Protein AF-A0A6V7NT43-F1 (afdb_monomer)

Sequence (178 aa):
MQPLVPPPPHFSHPSSPPRSRDQETDLSSRLLVPQTPRRYRVPIAGLLEHLSLINCFDADSVAFMTKVITSSGMGNETYFPPSLHYIPPSATHLDAMREVHMLLFPTLDDLFAKTRVRPLDVDALVINCSGFAPRLRCRPSSSTATACGTTSGPSTSPAWGAPRESSAWTWPELCSAI

Radius of gyration: 26.74 Å; Cα contacts (8 Å, |Δi|>4): 100; chains: 1; bounding box: 67×75×66 Å

pLDDT: mean 71.79, std 22.52, range [27.55, 96.88]

InterPro domains:
  IPR012392 Very-long-chain 3-ketoacyl-CoA synthase [PTHR31561] (37-134)
  IPR013601 FAE1/Type III polyketide synthase-like protein [PF08392] (36-135)
  IPR016039 Thiolase-like [SSF53901] (38-134)

Mean predicted aligned error: 15.9 Å

Secondary structure (DSSP, 8-state):
----PPPPP-----PPPP--HHHHHHHHHH-------GGGB--HHHHHHHHHHS--S-HHHHHHHHHHHHHTT--TT-B--GGGGSSSPP--HHHHHHHHHHHHHHHHHHHHHHH---GGG--------SS----------SS-------------PPP--------PPPHHHHHHH-

Solvent-accessible surface area (backbone atoms only — not comparable to full-atom values): 11989 Å² total; per-residue (Å²): 139,80,84,84,79,80,80,80,82,85,80,76,75,84,75,75,77,78,81,50,73,68,63,58,53,53,54,61,63,71,61,80,78,65,75,73,67,74,89,39,41,43,34,64,70,56,49,55,53,48,60,68,65,47,68,81,62,56,73,67,56,48,54,49,50,49,54,50,54,74,69,64,75,73,50,63,78,38,71,53,62,75,37,69,76,42,80,64,60,56,85,49,71,68,53,32,30,52,47,44,56,63,37,50,50,59,42,49,53,53,46,31,66,68,67,69,52,55,77,88,79,55,89,73,81,90,84,91,67,90,80,55,76,79,57,78,75,79,74,82,69,94,66,76,93,72,88,77,78,94,79,84,86,80,94,74,86,78,74,98,74,77,80,92,67,87,80,82,61,52,71,70,53,44,71,70,41,81

Foldseek 3Di:
DDDDDDDDDDDDDPDDPPPDPVNVVVVVLQDDDWDDDLVQQAALVNVLVLLVQLPPDDPVRSVVVNVCSVPVPDHSRDGDQPQVVDRNGDQDLVSVVVSCVRTVVVRVVVNCVSVVDDLVNDQADDDDDDSHDFDDDPPPDPDDDDDDDDDDDDDDDDDPPDPPDPPGARPVRVVVSD

Organism: NCBI:txid296719

Structure (mmCIF, N/CA/C/O backbone):
data_AF-A0A6V7NT43-F1
#
_entry.id   AF-A0A6V7NT43-F1
#
loop_
_atom_site.group_PDB
_atom_site.id
_atom_site.type_symbol
_atom_site.label_atom_id
_atom_site.label_alt_id
_atom_site.label_comp_id
_atom_site.label_asym_id
_atom_site.label_entity_id
_atom_site.label_seq_id
_atom_site.pdbx_PDB_ins_code
_atom_site.Cartn_x
_atom_site.Cartn_y
_atom_site.Cartn_z
_atom_site.occupancy
_atom_site.B_iso_or_equiv
_atom_site.auth_seq_id
_atom_site.auth_comp_id
_atom_site.auth_asym_id
_atom_site.auth_atom_id
_atom_site.pdbx_PDB_model_num
ATOM 1 N N . MET A 1 1 ? 29.572 62.627 35.198 1.00 44.00 1 MET A N 1
ATOM 2 C CA . MET A 1 1 ? 28.600 61.768 35.906 1.00 44.00 1 MET A CA 1
ATOM 3 C C . MET A 1 1 ? 27.514 61.387 34.913 1.00 44.00 1 MET A C 1
ATOM 5 O O . MET A 1 1 ? 26.734 62.252 34.546 1.00 44.00 1 MET A O 1
ATOM 9 N N . GLN A 1 2 ? 27.523 60.156 34.398 1.00 50.12 2 GLN A N 1
ATOM 10 C CA . GLN A 1 2 ? 26.412 59.628 33.597 1.00 50.12 2 GLN A CA 1
ATOM 11 C C . GLN A 1 2 ? 25.512 58.788 34.517 1.00 50.12 2 GLN A C 1
ATOM 13 O O . GLN A 1 2 ? 26.054 58.063 35.355 1.00 50.12 2 GLN A O 1
ATOM 18 N N . PRO A 1 3 ? 24.176 58.901 34.423 1.00 52.69 3 PRO A N 1
ATOM 19 C CA . PRO A 1 3 ? 23.272 58.145 35.277 1.00 52.69 3 PRO A CA 1
ATOM 20 C C . PRO A 1 3 ? 23.198 56.681 34.823 1.00 52.69 3 PRO A C 1
ATOM 22 O O . PRO A 1 3 ? 23.024 56.385 33.642 1.00 52.69 3 PRO A O 1
ATOM 25 N N . LEU A 1 4 ? 23.352 55.771 35.784 1.00 62.16 4 LEU A N 1
ATOM 26 C CA . LEU A 1 4 ? 23.281 54.325 35.598 1.00 62.16 4 LEU A CA 1
ATOM 27 C C . LEU A 1 4 ? 21.827 53.927 35.292 1.00 62.16 4 LEU A C 1
ATOM 29 O O . LEU A 1 4 ? 20.955 54.056 36.150 1.00 62.16 4 LEU A O 1
ATOM 33 N N . VAL A 1 5 ? 21.557 53.471 34.069 1.00 68.12 5 VAL A N 1
ATOM 34 C CA . VAL A 1 5 ? 20.241 52.936 33.688 1.00 68.12 5 VAL A CA 1
ATOM 35 C C . VAL A 1 5 ? 20.081 51.542 34.314 1.00 68.12 5 VAL A C 1
ATOM 37 O O . VAL A 1 5 ? 20.978 50.713 34.143 1.00 68.12 5 VAL A O 1
ATOM 40 N N . PRO A 1 6 ? 18.989 51.256 35.048 1.00 71.00 6 PRO A N 1
ATOM 41 C CA . PRO A 1 6 ? 18.773 49.935 35.631 1.00 71.00 6 PRO A CA 1
ATOM 42 C C . PRO A 1 6 ? 18.465 48.885 34.544 1.00 71.00 6 PRO A C 1
ATOM 44 O O . PRO A 1 6 ? 17.836 49.215 33.535 1.00 71.00 6 PRO A O 1
ATOM 47 N N . PRO A 1 7 ? 18.891 47.621 34.729 1.00 68.38 7 PRO A N 1
ATOM 48 C CA . PRO A 1 7 ? 18.639 46.558 33.762 1.00 68.38 7 PRO A CA 1
ATOM 49 C C . PRO A 1 7 ? 17.140 46.214 33.670 1.00 68.38 7 PRO A C 1
ATOM 51 O O . PRO A 1 7 ? 16.410 46.367 34.654 1.00 68.38 7 PRO A O 1
ATOM 54 N N . PRO A 1 8 ? 16.664 45.742 32.502 1.00 65.31 8 PRO A N 1
ATOM 55 C CA . PRO A 1 8 ? 15.263 45.385 32.307 1.00 65.31 8 PRO A CA 1
ATOM 56 C C . PRO A 1 8 ? 14.864 44.166 33.159 1.00 65.31 8 PRO A C 1
ATOM 58 O O . PRO A 1 8 ? 15.701 43.300 33.429 1.00 65.31 8 PRO A O 1
ATOM 61 N N . PRO A 1 9 ? 13.587 44.058 33.569 1.00 65.69 9 PRO A N 1
ATOM 62 C CA . PRO A 1 9 ? 13.110 42.915 34.335 1.00 65.69 9 PRO A CA 1
ATOM 63 C C . PRO A 1 9 ? 13.186 41.629 33.504 1.00 65.69 9 PRO A C 1
ATOM 65 O O . PRO A 1 9 ? 12.780 41.588 32.341 1.00 65.69 9 PRO A O 1
ATOM 68 N N . HIS A 1 10 ? 13.689 40.560 34.122 1.00 59.50 10 HIS A N 1
ATOM 69 C CA . HIS A 1 10 ? 13.718 39.228 33.531 1.00 59.50 10 HIS A CA 1
ATOM 70 C C . HIS A 1 10 ? 12.287 38.693 33.387 1.00 59.50 10 HIS A C 1
ATOM 72 O O . HIS A 1 10 ? 11.662 38.289 34.365 1.00 59.50 10 HIS A O 1
ATOM 78 N N . PHE A 1 11 ? 11.771 38.674 32.159 1.00 50.69 11 PHE A N 1
ATOM 79 C CA . PHE A 1 11 ? 10.555 37.939 31.826 1.00 50.69 11 PHE A CA 1
ATOM 80 C C . PHE A 1 11 ? 10.881 36.445 31.748 1.00 50.69 11 PHE A C 1
ATOM 82 O O . PHE A 1 11 ? 11.449 35.963 30.769 1.00 50.69 11 PHE A O 1
ATOM 89 N N . SER A 1 12 ? 10.533 35.699 32.793 1.00 53.22 12 SER A N 1
ATOM 90 C CA . SER A 1 12 ? 10.525 34.239 32.741 1.00 53.22 12 SER A CA 1
ATOM 91 C C . SER A 1 12 ? 9.332 33.786 31.897 1.00 53.22 12 SER A C 1
ATOM 93 O O . SER A 1 12 ? 8.183 33.961 32.300 1.00 53.22 12 SER A O 1
ATOM 95 N N . HIS A 1 13 ? 9.589 33.211 30.719 1.00 53.69 13 HIS A N 1
ATOM 96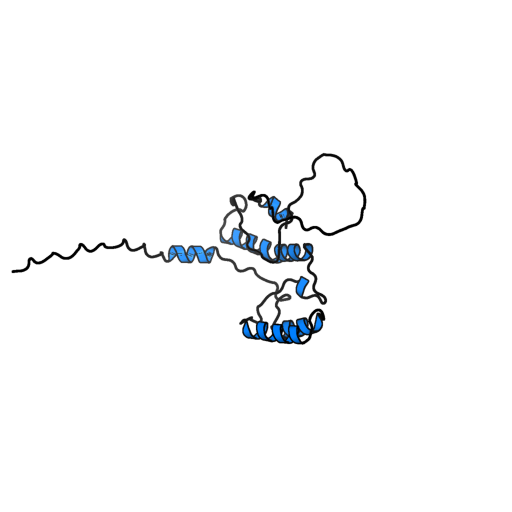 C CA . HIS A 1 13 ? 8.560 32.475 29.985 1.00 53.69 13 HIS A CA 1
ATOM 97 C C . HIS A 1 13 ? 8.046 31.323 30.866 1.00 53.69 13 HIS A C 1
ATOM 99 O O . HIS A 1 13 ? 8.875 30.622 31.453 1.00 53.69 13 HIS A O 1
ATOM 105 N N . PRO A 1 14 ? 6.723 31.089 30.966 1.00 50.28 14 PRO A N 1
ATOM 106 C CA . PRO A 1 14 ? 6.223 29.889 31.614 1.00 50.28 14 PRO A CA 1
ATOM 107 C C . PRO A 1 14 ? 6.748 28.685 30.832 1.00 50.28 14 PRO A C 1
ATOM 109 O O . PRO A 1 14 ? 6.429 28.498 29.655 1.00 50.28 14 PRO A O 1
ATOM 112 N N . SER A 1 15 ? 7.602 27.898 31.478 1.00 56.31 15 SER A N 1
ATOM 113 C CA . SER A 1 15 ? 8.055 26.612 30.973 1.00 56.31 15 SER A CA 1
ATOM 114 C C . SER A 1 15 ? 6.823 25.757 30.699 1.00 56.31 15 SER A C 1
ATOM 116 O O . SER A 1 15 ? 6.001 25.529 31.589 1.00 56.31 15 SER A O 1
ATOM 118 N N . SER A 1 16 ? 6.668 25.311 29.450 1.00 57.53 16 SER A N 1
ATOM 119 C CA . SER A 1 16 ? 5.649 24.326 29.102 1.00 57.53 16 SER A CA 1
ATOM 120 C C . SER A 1 16 ? 5.795 23.129 30.047 1.00 57.53 16 SER A C 1
ATOM 122 O O . SER A 1 16 ? 6.929 22.698 30.285 1.00 57.53 16 SER A O 1
ATOM 124 N N . PRO A 1 17 ? 4.697 22.605 30.622 1.00 53.97 17 PRO A N 1
ATOM 125 C CA . PRO A 1 17 ? 4.796 21.472 31.526 1.00 53.97 17 PRO A CA 1
ATOM 126 C C . PRO A 1 17 ? 5.478 20.307 30.794 1.00 53.97 17 PRO A C 1
ATOM 128 O O . PRO A 1 17 ? 5.172 20.068 29.620 1.00 53.97 17 PRO A O 1
ATOM 131 N N . PRO A 1 18 ? 6.419 19.597 31.442 1.00 54.38 18 PRO A N 1
ATOM 132 C CA . PRO A 1 18 ? 7.061 18.445 30.833 1.00 54.38 18 PRO A CA 1
ATOM 133 C C . PRO A 1 18 ? 5.978 17.432 30.465 1.00 54.38 18 PRO A C 1
ATOM 135 O O . PRO A 1 18 ? 5.143 17.076 31.298 1.00 54.38 18 PRO A O 1
ATOM 138 N N . ARG A 1 19 ? 5.974 16.999 29.202 1.00 48.03 19 ARG A N 1
ATOM 139 C CA . ARG A 1 19 ? 5.061 15.969 28.705 1.00 48.03 19 ARG A CA 1
ATOM 140 C C . ARG A 1 19 ? 5.253 14.730 29.580 1.00 48.03 19 ARG A C 1
ATOM 142 O O . ARG A 1 19 ? 6.338 14.151 29.589 1.00 48.03 19 ARG A O 1
ATOM 149 N N . SER A 1 20 ? 4.257 14.392 30.398 1.00 50.31 20 SER A N 1
ATOM 150 C CA . SER A 1 20 ? 4.394 13.287 31.343 1.00 50.31 20 SER A CA 1
ATOM 151 C C . SER A 1 20 ? 4.556 11.978 30.572 1.00 50.31 20 SER A C 1
ATOM 153 O O . SER A 1 20 ? 3.941 11.769 29.525 1.00 50.31 20 SER A O 1
ATOM 155 N N . ARG A 1 21 ? 5.385 11.074 31.100 1.00 53.34 21 ARG A N 1
ATOM 156 C CA . ARG A 1 21 ? 5.628 9.733 30.539 1.00 53.34 21 ARG A CA 1
ATOM 157 C C . ARG A 1 21 ? 4.326 8.925 30.369 1.00 53.34 21 ARG A C 1
ATOM 159 O O . ARG A 1 21 ? 4.239 8.043 29.519 1.00 53.34 21 ARG A O 1
ATOM 166 N N . ASP A 1 22 ? 3.294 9.281 31.129 1.00 55.75 22 ASP A N 1
ATOM 167 C CA . ASP A 1 22 ? 1.944 8.716 31.052 1.00 55.75 22 ASP A CA 1
ATOM 168 C C . ASP A 1 22 ? 1.214 9.103 29.752 1.00 55.75 22 ASP A C 1
ATOM 170 O O . ASP A 1 22 ? 0.459 8.310 29.199 1.00 55.75 22 ASP A O 1
ATOM 174 N N . GLN A 1 23 ? 1.484 10.290 29.200 1.00 51.12 23 GLN A N 1
ATOM 175 C CA . GLN A 1 23 ? 0.872 10.746 27.947 1.00 51.12 23 GLN A CA 1
ATOM 176 C C . GLN A 1 23 ? 1.511 10.083 26.712 1.00 51.12 23 GLN A C 1
ATOM 178 O O . GLN A 1 23 ? 0.856 9.887 25.691 1.00 51.12 23 GLN A O 1
ATOM 183 N N . GLU A 1 24 ? 2.787 9.701 26.803 1.00 54.19 24 GLU A N 1
ATOM 184 C CA . GLU A 1 24 ? 3.503 9.007 25.723 1.00 54.19 24 GLU A CA 1
ATOM 185 C C . GLU A 1 24 ? 3.147 7.513 25.651 1.00 54.19 24 GLU A C 1
ATOM 187 O O . GLU A 1 24 ? 3.019 6.939 24.566 1.00 54.19 24 GLU A O 1
ATOM 192 N N . THR A 1 25 ? 2.901 6.891 26.805 1.00 55.22 25 THR A N 1
ATOM 193 C CA . THR A 1 25 ? 2.431 5.499 26.884 1.00 55.22 25 THR A CA 1
ATOM 194 C C . THR A 1 25 ? 0.982 5.338 26.401 1.00 55.22 25 THR A C 1
ATOM 196 O O . THR A 1 25 ? 0.680 4.338 25.746 1.00 55.22 25 THR A O 1
ATOM 199 N N . ASP A 1 26 ? 0.112 6.339 26.604 1.00 64.44 26 ASP A N 1
ATOM 200 C CA . ASP A 1 26 ? -1.259 6.354 26.057 1.00 64.44 26 ASP A CA 1
ATOM 201 C C . ASP A 1 26 ? -1.270 6.371 24.517 1.00 64.44 26 ASP A C 1
ATOM 203 O O . ASP A 1 26 ? -1.999 5.595 23.900 1.00 64.44 26 ASP A O 1
ATOM 207 N N . LEU A 1 27 ? -0.400 7.154 23.867 1.00 62.41 27 LEU A N 1
ATOM 208 C CA . LEU A 1 27 ? -0.334 7.203 22.397 1.00 62.41 27 LEU A CA 1
ATOM 209 C C . LEU A 1 27 ? 0.157 5.885 21.778 1.00 62.41 27 LEU A C 1
ATOM 211 O O . LEU A 1 27 ? -0.405 5.421 20.786 1.00 62.41 27 LEU A O 1
ATOM 215 N N . SER A 1 28 ? 1.153 5.237 22.387 1.00 65.06 28 SER A N 1
ATOM 216 C CA . SER A 1 28 ? 1.645 3.925 21.934 1.00 65.06 28 SER A CA 1
ATOM 217 C C . SER A 1 28 ? 0.583 2.823 22.089 1.00 65.06 28 SER A C 1
ATOM 219 O O . SER A 1 28 ? 0.462 1.908 21.267 1.00 65.06 28 SER A O 1
ATOM 221 N N . SER A 1 29 ? -0.278 2.942 23.104 1.00 69.31 29 SER A N 1
ATOM 222 C CA . SER A 1 29 ? -1.411 2.031 23.286 1.00 69.31 29 SER A CA 1
ATOM 223 C C . SER A 1 29 ? -2.489 2.185 22.200 1.00 69.31 29 SER A C 1
ATOM 225 O O . SER A 1 29 ? -3.186 1.219 21.899 1.00 69.31 29 SER A O 1
ATOM 227 N N . ARG A 1 30 ? -2.567 3.339 21.529 1.00 77.94 30 ARG A N 1
ATOM 228 C CA . ARG A 1 30 ? -3.573 3.638 20.492 1.00 77.94 30 ARG A CA 1
ATOM 229 C C . ARG A 1 30 ? -3.062 3.490 19.061 1.00 77.94 30 ARG A C 1
ATOM 231 O O . ARG A 1 30 ? -3.858 3.520 18.129 1.00 77.94 30 ARG A O 1
ATOM 238 N N . LEU A 1 31 ? -1.756 3.307 18.878 1.00 83.94 31 LEU A N 1
ATOM 239 C CA . LEU A 1 31 ? -1.171 3.034 17.572 1.00 83.94 31 LEU A CA 1
ATOM 240 C C . LEU A 1 31 ? -1.247 1.535 17.250 1.00 83.94 31 LEU A C 1
ATOM 242 O O . LEU A 1 31 ? -0.868 0.684 18.064 1.00 83.94 31 LEU A O 1
ATOM 246 N N . LEU A 1 32 ? -1.713 1.224 16.041 1.00 85.19 32 LEU A N 1
ATOM 247 C CA . LEU A 1 32 ? -1.634 -0.099 15.434 1.00 85.19 32 LEU A CA 1
ATOM 248 C C . LEU A 1 32 ? -1.021 0.010 14.046 1.00 85.19 32 LEU A C 1
ATOM 250 O O . LEU A 1 32 ? -1.272 0.963 13.310 1.00 85.19 32 LEU A O 1
ATOM 254 N N . VAL A 1 33 ? -0.216 -0.990 13.708 1.00 85.31 33 VAL A N 1
ATOM 255 C CA . VAL A 1 33 ? 0.337 -1.163 12.368 1.00 85.31 33 VAL A CA 1
ATOM 256 C C . VAL A 1 33 ? -0.454 -2.288 11.703 1.00 85.31 33 VAL A C 1
ATOM 258 O O . VAL A 1 33 ? -0.476 -3.389 12.263 1.00 85.31 33 VAL A O 1
ATOM 261 N N . PRO A 1 34 ? -1.099 -2.040 10.548 1.00 83.12 34 PRO A N 1
ATOM 262 C CA . PRO A 1 34 ? -1.827 -3.070 9.823 1.00 83.12 34 PRO A CA 1
ATOM 263 C C . PRO A 1 34 ? -0.945 -4.280 9.535 1.00 83.12 34 PRO A C 1
ATOM 265 O O . PRO A 1 34 ? 0.173 -4.149 9.028 1.00 83.12 34 PRO A O 1
ATOM 268 N N . GLN A 1 35 ? -1.458 -5.468 9.838 1.00 81.88 35 GLN A N 1
ATOM 269 C CA . GLN A 1 35 ? -0.771 -6.711 9.514 1.00 81.88 35 GLN A CA 1
ATOM 270 C C . GLN A 1 35 ? -1.074 -7.092 8.068 1.00 81.88 35 GLN A C 1
ATOM 272 O O . GLN A 1 35 ? -2.210 -7.396 7.711 1.00 81.88 35 GLN A O 1
ATOM 277 N N . THR A 1 36 ? -0.044 -7.094 7.225 1.00 86.12 36 THR A N 1
ATOM 278 C CA . THR A 1 36 ? -0.171 -7.495 5.824 1.00 86.12 36 THR A CA 1
ATOM 279 C C . THR A 1 36 ? 0.136 -8.988 5.653 1.00 86.12 36 THR A C 1
ATOM 281 O O . THR A 1 36 ? 1.103 -9.503 6.229 1.00 86.12 36 THR A O 1
ATOM 284 N N . PRO A 1 37 ? -0.640 -9.734 4.842 1.00 88.50 37 PRO A N 1
ATOM 285 C CA . PRO A 1 37 ? -0.320 -11.125 4.548 1.00 88.50 37 PRO A CA 1
ATOM 286 C C . PRO A 1 37 ? 1.050 -11.249 3.875 1.00 88.50 37 PRO A C 1
ATOM 288 O O . PRO A 1 37 ? 1.322 -10.593 2.870 1.00 88.50 37 PRO A O 1
ATOM 291 N N . ARG A 1 38 ? 1.894 -12.161 4.376 1.00 89.56 38 ARG A N 1
ATOM 292 C CA . ARG A 1 38 ? 3.270 -12.365 3.875 1.00 89.56 38 ARG A CA 1
ATOM 293 C C . ARG A 1 38 ? 3.356 -12.590 2.362 1.00 89.56 38 ARG A C 1
ATOM 295 O O . ARG A 1 38 ? 4.339 -12.184 1.759 1.00 89.56 38 ARG A O 1
ATOM 302 N N . ARG A 1 39 ? 2.328 -13.192 1.755 1.00 90.44 39 ARG A N 1
ATOM 303 C CA . ARG A 1 39 ? 2.246 -13.466 0.307 1.00 90.44 39 ARG A CA 1
ATOM 304 C C . ARG A 1 39 ? 2.247 -12.220 -0.584 1.00 90.44 39 ARG A C 1
ATOM 306 O O . ARG A 1 39 ? 2.473 -12.348 -1.774 1.00 90.44 39 ARG A O 1
ATOM 313 N N . TYR A 1 40 ? 1.967 -11.049 -0.019 1.00 91.50 40 TYR A N 1
ATOM 314 C CA . TYR A 1 40 ? 1.932 -9.781 -0.747 1.00 91.50 40 TYR A CA 1
ATOM 315 C C . TYR A 1 40 ? 3.147 -8.894 -0.457 1.00 91.50 40 TYR A C 1
ATOM 317 O O . TYR A 1 40 ? 3.199 -7.740 -0.885 1.00 91.50 40 TYR A O 1
ATOM 325 N N . ARG A 1 41 ? 4.133 -9.424 0.276 1.00 93.19 41 ARG A N 1
ATOM 326 C CA . ARG A 1 41 ? 5.437 -8.782 0.409 1.00 93.19 41 ARG A CA 1
ATOM 327 C C . ARG A 1 41 ? 6.202 -8.914 -0.893 1.00 93.19 41 ARG A C 1
ATOM 329 O O . ARG A 1 41 ? 6.192 -9.976 -1.512 1.00 93.19 41 ARG A O 1
ATOM 336 N N . VAL A 1 42 ? 6.894 -7.851 -1.264 1.00 92.31 42 VAL A N 1
ATOM 337 C CA . VAL A 1 42 ? 7.678 -7.787 -2.490 1.00 92.31 42 VAL A CA 1
ATOM 338 C C . VAL A 1 42 ? 9.118 -7.435 -2.124 1.00 92.31 42 VAL A C 1
ATOM 340 O O . VAL A 1 42 ? 9.424 -6.269 -1.875 1.00 92.31 42 VAL A O 1
ATOM 343 N N . PRO A 1 43 ? 10.022 -8.430 -2.074 1.00 92.62 43 PRO A N 1
ATOM 344 C CA . PRO A 1 43 ? 11.454 -8.169 -2.011 1.00 92.62 43 PRO A CA 1
ATOM 345 C C . PRO A 1 43 ? 11.900 -7.338 -3.216 1.00 92.62 43 PRO A C 1
ATOM 347 O O . PRO A 1 43 ? 11.369 -7.524 -4.312 1.00 92.62 43 PRO A O 1
ATOM 350 N N . ILE A 1 44 ? 12.922 -6.489 -3.050 1.00 94.06 44 ILE A N 1
ATOM 351 C CA . ILE A 1 44 ? 13.408 -5.615 -4.137 1.00 94.06 44 ILE A CA 1
ATOM 352 C C . ILE A 1 44 ? 13.696 -6.417 -5.410 1.00 94.06 44 ILE A C 1
ATOM 354 O O . ILE A 1 44 ? 13.277 -6.012 -6.487 1.00 94.06 44 ILE A O 1
ATOM 358 N N . ALA A 1 45 ? 14.355 -7.574 -5.298 1.00 92.75 45 ALA A N 1
ATOM 359 C CA . ALA A 1 45 ? 14.661 -8.416 -6.456 1.00 92.75 45 ALA A CA 1
ATOM 360 C C . ALA A 1 45 ? 13.397 -8.823 -7.236 1.00 92.75 45 ALA A C 1
ATOM 362 O O . ALA A 1 45 ? 13.369 -8.698 -8.457 1.00 92.75 45 ALA A O 1
ATOM 363 N N . GLY A 1 46 ? 12.337 -9.223 -6.524 1.00 92.88 46 GLY A N 1
ATOM 364 C CA . GLY A 1 46 ? 11.055 -9.571 -7.134 1.00 92.88 46 GLY A CA 1
ATOM 365 C C . GLY A 1 46 ? 10.370 -8.365 -7.774 1.00 92.88 46 GLY A C 1
ATOM 366 O O . GLY A 1 46 ? 9.808 -8.493 -8.855 1.00 92.88 46 GLY A O 1
ATOM 367 N N . LEU A 1 47 ? 10.471 -7.177 -7.166 1.00 93.12 47 LEU A N 1
ATOM 368 C CA . LEU A 1 47 ? 9.942 -5.945 -7.756 1.00 93.12 47 LEU A CA 1
ATOM 369 C C . LEU A 1 47 ? 10.652 -5.590 -9.072 1.00 93.12 47 LEU A C 1
ATOM 371 O O . LEU A 1 47 ? 9.995 -5.221 -10.041 1.00 93.12 47 LEU A O 1
ATOM 375 N N . LEU A 1 48 ? 11.982 -5.703 -9.120 1.00 93.31 48 LEU A N 1
ATOM 376 C CA . LEU A 1 48 ? 12.771 -5.379 -10.316 1.00 93.31 48 LEU A CA 1
ATOM 377 C C . LEU A 1 48 ? 12.516 -6.361 -11.468 1.00 93.31 48 LEU A C 1
ATOM 379 O O . LEU A 1 48 ? 12.407 -5.946 -12.625 1.00 93.31 48 LEU A O 1
ATOM 383 N N . GLU A 1 49 ? 12.383 -7.650 -11.155 1.00 93.56 49 GLU A N 1
ATOM 384 C CA . GLU A 1 49 ? 11.964 -8.662 -12.126 1.00 93.56 49 GLU A CA 1
ATOM 385 C C . GLU A 1 49 ? 10.554 -8.355 -12.642 1.00 93.56 49 GLU A C 1
ATOM 387 O O . GLU A 1 49 ? 10.336 -8.269 -13.849 1.00 93.56 49 GLU A O 1
ATOM 392 N N . HIS A 1 50 ? 9.616 -8.083 -11.732 1.00 93.00 50 HIS A N 1
ATOM 393 C CA . HIS A 1 50 ? 8.239 -7.756 -12.076 1.00 93.00 50 HIS A CA 1
ATOM 394 C C . HIS A 1 50 ? 8.146 -6.527 -12.997 1.00 93.00 50 HIS A C 1
ATOM 396 O O . HIS A 1 50 ? 7.470 -6.584 -14.021 1.00 93.00 50 HIS A O 1
ATOM 402 N N . LEU A 1 51 ? 8.889 -5.450 -12.714 1.00 91.88 51 LEU A N 1
ATOM 403 C CA . LEU A 1 51 ? 8.944 -4.255 -13.571 1.00 91.88 51 LEU A CA 1
ATOM 404 C C . LEU A 1 51 ? 9.424 -4.552 -14.993 1.00 91.88 51 LEU A C 1
ATOM 406 O O . LEU A 1 51 ? 8.930 -3.947 -15.944 1.00 91.88 51 LEU A O 1
ATOM 410 N N . SER A 1 52 ? 10.362 -5.487 -15.134 1.00 91.19 52 SER A N 1
ATOM 411 C CA . SER A 1 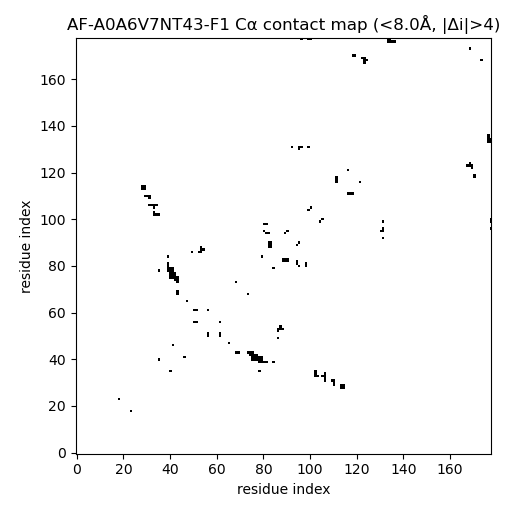52 ? 10.887 -5.900 -16.437 1.00 91.19 52 SER A CA 1
ATOM 412 C C . SER A 1 52 ? 9.885 -6.766 -17.213 1.00 91.19 52 SER A C 1
ATOM 414 O O . SER A 1 52 ? 9.903 -6.768 -18.440 1.00 91.19 52 SER A O 1
ATOM 416 N N . LEU A 1 53 ? 8.992 -7.477 -16.512 1.00 92.62 53 LEU A N 1
ATOM 417 C CA . LEU A 1 53 ? 7.988 -8.369 -17.104 1.00 92.62 53 LEU A CA 1
ATOM 418 C C . LEU A 1 53 ? 6.652 -7.688 -17.434 1.00 92.62 53 LEU A C 1
ATOM 420 O O . LEU A 1 53 ? 5.961 -8.150 -18.340 1.00 92.62 53 LEU A O 1
ATOM 424 N N . ILE A 1 54 ? 6.267 -6.608 -16.737 1.00 87.75 54 ILE A N 1
ATOM 425 C CA . ILE A 1 54 ? 4.983 -5.918 -16.984 1.00 87.75 54 ILE A CA 1
ATOM 426 C C . ILE A 1 54 ? 4.883 -5.389 -18.430 1.00 87.75 54 ILE A C 1
ATOM 428 O O . ILE A 1 54 ? 3.781 -5.226 -18.954 1.00 87.75 54 ILE A O 1
ATOM 432 N N . ASN A 1 55 ? 6.023 -5.144 -19.088 1.00 82.56 55 ASN A N 1
ATOM 433 C CA . ASN A 1 55 ? 6.112 -4.737 -20.494 1.00 82.56 55 ASN A CA 1
ATOM 434 C C . ASN A 1 55 ? 5.281 -3.477 -20.835 1.00 82.56 55 ASN A C 1
ATOM 436 O O . ASN A 1 55 ? 4.868 -3.282 -21.977 1.00 82.56 55 ASN A O 1
ATOM 440 N N . CYS A 1 56 ? 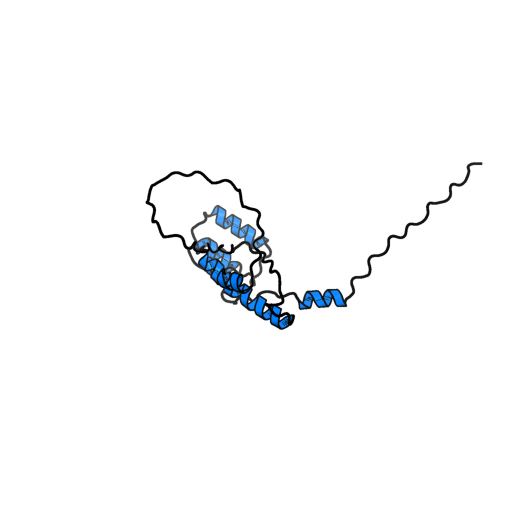5.027 -2.623 -19.835 1.00 85.31 56 CYS A N 1
ATOM 441 C CA . CYS A 1 56 ? 4.374 -1.320 -19.994 1.00 85.31 56 CYS A CA 1
ATOM 442 C C . CYS A 1 56 ? 5.359 -0.141 -19.944 1.00 85.31 56 CYS A C 1
ATOM 444 O O . CYS A 1 56 ? 4.954 1.003 -20.144 1.00 85.31 56 CYS A O 1
ATOM 446 N N . PHE A 1 57 ? 6.639 -0.421 -19.691 1.00 89.50 57 PHE A N 1
ATOM 447 C CA . PHE A 1 57 ? 7.718 0.554 -19.600 1.00 89.50 57 PHE A CA 1
ATOM 448 C C . PHE A 1 57 ? 8.794 0.240 -20.637 1.00 89.50 57 PHE A C 1
ATOM 450 O O . PHE A 1 57 ? 9.092 -0.926 -20.896 1.00 89.50 57 PHE A O 1
ATOM 457 N N . ASP A 1 58 ? 9.391 1.279 -21.214 1.00 93.56 58 ASP A N 1
ATOM 458 C CA . ASP A 1 58 ? 10.596 1.148 -22.028 1.00 93.56 58 ASP A CA 1
ATOM 459 C C . ASP A 1 58 ? 11.842 0.893 -21.154 1.00 93.56 58 ASP A C 1
ATOM 461 O O . ASP A 1 58 ? 11.816 1.033 -19.927 1.00 93.56 58 ASP A O 1
ATOM 465 N N . ALA A 1 59 ? 12.952 0.521 -21.793 1.00 93.62 59 ALA A N 1
ATOM 466 C CA . ALA A 1 59 ? 14.186 0.163 -21.098 1.00 93.62 59 ALA A CA 1
ATOM 467 C C . ALA A 1 59 ? 14.775 1.312 -20.254 1.00 93.62 59 ALA A C 1
ATOM 469 O O . ALA A 1 59 ? 15.304 1.052 -19.169 1.00 93.62 59 ALA A O 1
ATOM 470 N N . ASP A 1 60 ? 14.651 2.568 -20.699 1.00 95.88 60 ASP A N 1
ATOM 471 C CA . ASP A 1 60 ? 15.167 3.724 -19.960 1.00 95.88 60 ASP A CA 1
ATOM 472 C C . ASP A 1 60 ? 14.309 3.990 -18.717 1.00 95.88 60 ASP A C 1
ATOM 474 O O . ASP A 1 60 ? 14.842 4.221 -17.626 1.00 95.88 60 ASP A O 1
ATOM 478 N N . SER A 1 61 ? 12.984 3.860 -18.845 1.00 96.00 61 SER A N 1
ATOM 479 C CA . SER A 1 61 ? 12.043 3.922 -17.721 1.00 96.00 61 SER A CA 1
ATOM 480 C C . SER A 1 61 ? 12.314 2.831 -16.679 1.00 96.00 61 SER A C 1
ATOM 482 O O . SER A 1 61 ? 12.364 3.118 -15.478 1.00 96.00 61 SER A O 1
ATOM 484 N N . VAL A 1 62 ? 12.553 1.585 -17.109 1.00 95.12 62 VAL A N 1
ATOM 485 C CA . VAL A 1 62 ? 12.910 0.472 -16.208 1.00 95.12 62 VAL A CA 1
ATOM 486 C C . VAL A 1 62 ? 14.238 0.744 -15.498 1.00 95.12 62 VAL A C 1
ATOM 488 O O . VAL A 1 62 ? 14.334 0.569 -14.278 1.00 95.12 62 VAL A O 1
ATOM 491 N N . ALA A 1 63 ? 15.254 1.233 -16.214 1.00 95.62 63 ALA A N 1
ATOM 492 C CA . ALA A 1 63 ? 16.544 1.579 -15.622 1.00 95.62 63 ALA A CA 1
ATOM 493 C C . ALA A 1 63 ? 16.427 2.725 -14.601 1.00 95.62 63 ALA A C 1
ATOM 495 O O . ALA A 1 63 ? 17.058 2.683 -13.539 1.00 95.62 63 ALA A O 1
ATOM 496 N N . PHE A 1 64 ? 15.601 3.736 -14.887 1.00 96.88 64 PHE A N 1
ATOM 497 C CA . PHE A 1 64 ? 15.319 4.830 -13.961 1.00 96.88 64 PHE A CA 1
ATOM 498 C C . PHE A 1 64 ? 14.610 4.336 -12.695 1.00 96.88 64 PHE A C 1
ATOM 500 O O . PHE A 1 64 ? 15.101 4.575 -11.590 1.00 96.88 64 PHE A O 1
ATOM 507 N N . MET A 1 65 ? 13.508 3.592 -12.832 1.00 95.06 65 MET A N 1
ATOM 508 C CA . MET A 1 65 ? 12.771 3.052 -11.684 1.00 95.06 65 MET A CA 1
ATOM 509 C C . MET A 1 65 ? 13.634 2.116 -10.839 1.00 95.06 65 MET A C 1
ATOM 511 O O . MET A 1 65 ? 13.575 2.176 -9.614 1.00 95.06 65 MET A O 1
ATOM 515 N N . THR A 1 66 ? 14.501 1.320 -11.467 1.00 94.81 66 THR A N 1
ATOM 516 C CA . THR A 1 66 ? 15.461 0.463 -10.757 1.00 94.81 66 THR A CA 1
ATOM 517 C C . THR A 1 66 ? 16.378 1.283 -9.848 1.00 94.81 66 THR A C 1
ATOM 519 O O . THR A 1 66 ? 16.557 0.943 -8.676 1.00 94.81 66 THR A O 1
ATOM 522 N N . LYS A 1 67 ? 16.923 2.405 -10.338 1.00 96.19 67 LYS A N 1
ATOM 523 C CA . LYS A 1 67 ? 17.749 3.316 -9.523 1.00 96.19 67 LYS A CA 1
ATOM 524 C C . LYS A 1 67 ? 16.951 3.950 -8.383 1.00 96.19 67 LYS A C 1
ATOM 526 O O . LYS A 1 67 ? 17.450 4.029 -7.263 1.00 96.19 67 LYS A O 1
ATOM 531 N N . VAL A 1 68 ? 15.713 4.373 -8.640 1.00 95.88 68 VAL A N 1
ATOM 532 C CA . VAL A 1 68 ? 14.832 4.945 -7.606 1.00 95.88 68 VAL A CA 1
ATOM 533 C C . VAL A 1 68 ? 14.532 3.914 -6.515 1.00 95.88 68 VAL A C 1
ATOM 535 O O . VAL A 1 68 ? 14.731 4.190 -5.337 1.00 95.88 68 VAL A O 1
ATOM 538 N N . ILE A 1 69 ? 14.128 2.699 -6.887 1.00 94.25 69 ILE A N 1
ATOM 539 C CA . ILE A 1 69 ? 13.784 1.630 -5.940 1.00 94.25 69 ILE A CA 1
ATOM 540 C C . ILE A 1 69 ? 14.994 1.251 -5.087 1.00 94.25 69 ILE A C 1
ATOM 542 O O . ILE A 1 69 ? 14.887 1.204 -3.862 1.00 94.25 69 ILE A O 1
ATOM 546 N N . THR A 1 70 ? 16.157 1.051 -5.707 1.00 92.75 70 THR A N 1
ATOM 547 C CA . THR A 1 70 ? 17.383 0.650 -4.994 1.00 92.75 70 THR A CA 1
ATOM 548 C C . THR A 1 70 ? 17.928 1.733 -4.058 1.00 92.75 70 THR A C 1
ATOM 550 O O . THR A 1 70 ? 18.571 1.400 -3.066 1.00 92.75 70 THR A O 1
ATOM 553 N N . SER A 1 71 ? 17.634 3.012 -4.315 1.00 94.69 71 SER A N 1
ATOM 554 C CA . SER A 1 71 ? 18.047 4.138 -3.460 1.00 94.69 71 SER A CA 1
ATOM 555 C C . SER A 1 71 ? 16.990 4.583 -2.440 1.00 94.69 71 SER A C 1
ATOM 557 O O . SER A 1 71 ? 17.311 5.331 -1.520 1.00 94.69 71 SER A O 1
ATOM 559 N N . SER A 1 72 ? 15.748 4.101 -2.549 1.00 93.56 72 SER A N 1
ATOM 560 C CA . SER A 1 72 ? 14.616 4.517 -1.702 1.00 93.56 72 SER A CA 1
ATOM 561 C C . SER A 1 72 ? 14.640 3.992 -0.258 1.00 93.56 72 SER A C 1
ATOM 563 O O . SER A 1 72 ? 13.778 4.355 0.540 1.00 93.56 72 SER A O 1
ATOM 565 N N . GLY A 1 73 ? 15.593 3.122 0.092 1.00 91.38 73 GLY A N 1
ATOM 566 C CA . GLY A 1 73 ? 15.649 2.484 1.413 1.00 91.38 73 GLY A CA 1
ATOM 567 C C . GLY A 1 73 ? 14.546 1.444 1.650 1.00 91.38 73 GLY A C 1
ATOM 568 O O . GLY A 1 73 ? 14.266 1.089 2.793 1.00 91.38 73 GLY A O 1
ATOM 569 N N . MET A 1 74 ? 13.904 0.962 0.582 1.00 90.56 74 MET A N 1
ATOM 570 C CA . MET A 1 74 ? 12.872 -0.069 0.645 1.00 90.56 74 MET A CA 1
ATOM 571 C C . MET A 1 74 ? 13.434 -1.378 1.224 1.00 90.56 74 MET A C 1
ATOM 573 O O . MET A 1 74 ? 14.531 -1.808 0.876 1.00 90.56 74 MET A O 1
ATOM 577 N N . GLY A 1 75 ? 12.688 -2.018 2.124 1.00 88.75 75 GLY A N 1
ATOM 578 C CA . GLY A 1 75 ? 13.075 -3.299 2.717 1.00 88.75 75 GLY A CA 1
ATOM 579 C C . GLY A 1 75 ? 12.364 -4.481 2.059 1.00 88.75 75 GLY A C 1
ATOM 580 O O . GLY A 1 75 ? 11.373 -4.317 1.355 1.00 88.75 75 GLY A O 1
ATOM 581 N N . ASN A 1 76 ? 12.795 -5.703 2.374 1.00 89.38 76 ASN A N 1
ATOM 582 C CA . ASN A 1 76 ? 12.103 -6.925 1.926 1.00 89.38 76 ASN A CA 1
ATOM 583 C C . ASN A 1 76 ? 10.735 -7.148 2.600 1.00 89.38 76 ASN A C 1
ATOM 585 O O . ASN A 1 76 ? 10.002 -8.069 2.247 1.00 89.38 76 ASN A O 1
ATOM 589 N N . GLU A 1 77 ? 10.396 -6.305 3.571 1.00 88.62 77 GLU A N 1
ATOM 590 C CA . GLU A 1 77 ? 9.116 -6.310 4.274 1.00 88.62 77 GLU A CA 1
ATOM 591 C C . GLU A 1 77 ? 8.075 -5.406 3.592 1.00 88.62 77 GLU A C 1
ATOM 593 O O . GLU A 1 77 ? 6.934 -5.342 4.050 1.00 88.62 77 GLU A O 1
ATOM 598 N N . THR A 1 78 ? 8.447 -4.719 2.505 1.00 91.38 78 THR A N 1
ATOM 599 C CA . THR A 1 78 ? 7.537 -3.844 1.767 1.00 91.38 78 THR A CA 1
ATOM 600 C C . THR A 1 78 ? 6.399 -4.637 1.145 1.00 91.38 78 THR A C 1
ATOM 602 O O . THR A 1 78 ? 6.592 -5.698 0.553 1.00 91.38 78 THR A O 1
ATOM 605 N N . TYR A 1 79 ? 5.194 -4.101 1.285 1.00 92.06 79 TYR A N 1
ATOM 606 C CA . TYR A 1 79 ? 3.960 -4.683 0.789 1.00 92.06 79 TYR A CA 1
ATOM 607 C C . TYR A 1 79 ? 3.464 -3.916 -0.436 1.00 92.06 79 TYR A C 1
ATOM 609 O O . TYR A 1 79 ? 3.556 -2.689 -0.474 1.00 92.06 79 TYR A O 1
ATOM 617 N N . PHE A 1 80 ? 2.889 -4.643 -1.392 1.00 90.94 80 PHE A N 1
ATOM 618 C CA . PHE A 1 80 ? 2.150 -4.064 -2.511 1.00 90.94 80 PHE A CA 1
ATOM 619 C C . PHE A 1 80 ? 0.722 -4.633 -2.566 1.00 90.94 80 PHE A C 1
ATOM 621 O O . PHE A 1 80 ? 0.548 -5.829 -2.298 1.00 90.94 80 PHE A O 1
ATOM 628 N N . PRO A 1 81 ? -0.281 -3.814 -2.952 1.00 90.12 81 PRO A N 1
ATOM 629 C CA . PRO A 1 81 ? -1.649 -4.254 -3.204 1.00 90.12 81 PRO A CA 1
ATOM 630 C C . PRO A 1 81 ? -1.698 -5.516 -4.073 1.00 90.12 81 PRO A C 1
ATOM 632 O O . PRO A 1 81 ? -0.945 -5.588 -5.047 1.00 90.12 81 PRO A O 1
ATOM 635 N N . PRO A 1 82 ? -2.619 -6.470 -3.827 1.00 91.25 82 PRO A N 1
ATOM 636 C CA . PRO A 1 82 ? -2.728 -7.709 -4.607 1.00 91.25 82 PRO A CA 1
ATOM 637 C C . PRO A 1 82 ? -2.820 -7.475 -6.116 1.00 91.25 82 PRO A C 1
ATOM 639 O O . PRO A 1 82 ? -2.333 -8.273 -6.908 1.00 91.25 82 PRO A O 1
ATOM 642 N N . SER A 1 83 ? -3.435 -6.361 -6.510 1.00 91.69 83 SER A N 1
ATOM 643 C CA . SER A 1 83 ? -3.657 -6.000 -7.904 1.00 91.69 83 SER A CA 1
ATOM 644 C C . SER A 1 83 ? -2.374 -5.668 -8.668 1.00 91.69 83 SER A C 1
ATOM 646 O O . SER A 1 83 ? -2.340 -5.821 -9.889 1.00 91.69 83 SER A O 1
ATOM 648 N N . LEU A 1 84 ? -1.314 -5.280 -7.952 1.00 91.50 84 LEU A N 1
ATOM 649 C CA . LEU A 1 84 ? 0.013 -5.003 -8.499 1.00 91.50 84 LEU A CA 1
ATOM 650 C C . LEU A 1 84 ? 0.899 -6.250 -8.597 1.00 91.50 84 LEU A C 1
ATOM 652 O O . LEU A 1 84 ? 2.013 -6.141 -9.082 1.00 91.50 84 LEU A O 1
ATOM 656 N N . HIS A 1 85 ? 0.430 -7.426 -8.165 1.00 91.88 85 HIS A N 1
ATOM 657 C CA . HIS A 1 85 ? 1.152 -8.692 -8.372 1.00 91.88 85 HIS A CA 1
ATOM 658 C C . HIS A 1 85 ? 0.788 -9.365 -9.703 1.00 91.88 85 HIS A C 1
ATOM 660 O O . HIS A 1 85 ? 1.429 -10.339 -10.097 1.00 91.88 85 HIS A O 1
ATOM 666 N N . TYR A 1 86 ? -0.235 -8.868 -10.406 1.00 91.50 86 TYR A N 1
ATOM 667 C CA . TYR A 1 86 ? -0.630 -9.372 -11.721 1.00 91.50 86 TYR A CA 1
ATOM 668 C C . TYR A 1 86 ? 0.215 -8.760 -12.841 1.00 91.50 86 TYR A C 1
ATOM 670 O O . TYR A 1 86 ? 0.639 -7.611 -12.757 1.00 91.50 86 TYR A O 1
ATOM 678 N N . ILE A 1 87 ? 0.413 -9.522 -13.920 1.00 91.25 87 ILE A N 1
ATOM 679 C CA . ILE A 1 87 ? 1.038 -9.052 -15.160 1.00 91.25 87 ILE A CA 1
ATOM 680 C C . ILE A 1 87 ? 0.029 -9.256 -16.303 1.00 91.25 87 ILE A C 1
ATOM 682 O O . ILE A 1 87 ? -0.265 -10.409 -16.631 1.00 91.25 87 ILE A O 1
ATOM 686 N N . PRO A 1 88 ? -0.510 -8.183 -16.915 1.00 87.88 88 PRO A N 1
ATOM 687 C CA . PRO A 1 88 ? -0.381 -6.775 -16.517 1.00 87.88 88 PRO A CA 1
ATOM 688 C C . PRO A 1 88 ? -1.114 -6.469 -15.190 1.00 87.88 88 PRO A C 1
ATOM 690 O O . PRO A 1 88 ? -2.034 -7.204 -14.818 1.00 87.88 88 PRO A O 1
ATOM 693 N N . PRO A 1 89 ? -0.741 -5.391 -14.473 1.00 88.81 89 PRO A N 1
ATOM 694 C CA . PRO A 1 89 ? -1.373 -5.030 -13.209 1.00 88.81 89 PRO A C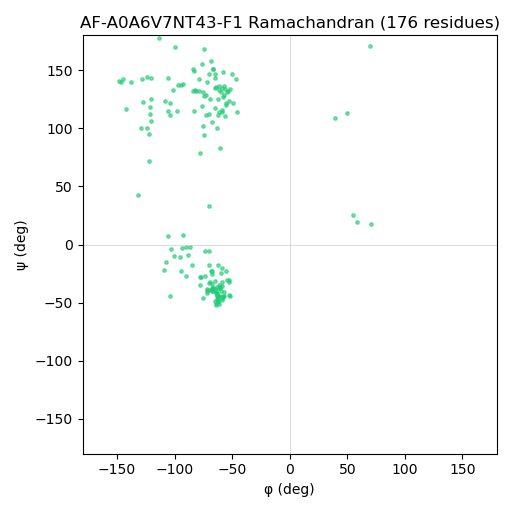A 1
ATOM 695 C C . PRO A 1 89 ? -2.842 -4.657 -13.406 1.00 88.81 89 PRO A C 1
ATOM 697 O O . PRO A 1 89 ? -3.229 -4.052 -14.409 1.00 88.81 89 PRO A O 1
ATOM 700 N N . SER A 1 90 ? -3.660 -4.978 -12.406 1.00 89.38 90 SER A N 1
ATOM 701 C CA . SER A 1 90 ? -5.053 -4.538 -12.347 1.00 89.38 90 SER A CA 1
ATOM 702 C C . SER A 1 90 ? -5.163 -3.256 -11.523 1.00 89.38 90 SER A C 1
ATOM 704 O O . SER A 1 90 ? -4.552 -3.126 -10.462 1.00 89.38 90 SER A O 1
ATOM 706 N N . ALA A 1 91 ? -5.959 -2.301 -11.997 1.00 83.12 91 ALA A N 1
ATOM 707 C CA . ALA A 1 91 ? -6.180 -1.014 -11.334 1.00 83.12 91 ALA A CA 1
ATOM 708 C C . ALA A 1 91 ? -7.677 -0.686 -11.246 1.00 83.12 91 ALA A C 1
ATOM 710 O O . ALA A 1 91 ? -8.114 0.429 -11.532 1.00 83.12 91 ALA A O 1
ATOM 711 N N . THR A 1 92 ? -8.497 -1.684 -10.905 1.00 88.81 92 THR A N 1
ATOM 712 C CA . THR A 1 92 ? -9.936 -1.466 -10.742 1.00 88.81 92 THR A CA 1
ATOM 713 C C . THR A 1 92 ? -10.253 -0.932 -9.349 1.00 88.81 92 THR A C 1
ATOM 715 O O . THR A 1 92 ? -9.599 -1.267 -8.364 1.00 88.81 92 THR A O 1
ATOM 718 N N . HIS A 1 93 ? -11.326 -0.148 -9.233 1.00 85.81 93 HIS A N 1
ATOM 719 C CA . HIS A 1 93 ? -11.825 0.289 -7.922 1.00 85.81 93 HIS A CA 1
ATOM 720 C C . HIS A 1 93 ? -12.203 -0.893 -7.014 1.00 85.81 93 HIS A C 1
ATOM 722 O O . HIS A 1 93 ? -12.017 -0.820 -5.806 1.00 85.81 93 HIS A O 1
ATOM 728 N N . LEU A 1 94 ? -12.674 -2.002 -7.597 1.00 88.69 94 LEU A N 1
ATOM 729 C CA . LEU A 1 94 ? -12.982 -3.221 -6.850 1.00 88.69 94 LEU A CA 1
ATOM 730 C C . LEU A 1 94 ? -11.730 -3.817 -6.193 1.00 88.69 94 LEU A C 1
ATOM 732 O O . LEU A 1 94 ? -11.808 -4.327 -5.080 1.00 88.69 94 LEU A O 1
ATOM 736 N N . ASP A 1 95 ? -10.577 -3.742 -6.857 1.00 89.75 95 ASP A N 1
ATOM 737 C CA . ASP A 1 95 ? -9.321 -4.207 -6.274 1.00 89.75 95 ASP A CA 1
ATOM 738 C C . ASP A 1 95 ? -8.865 -3.321 -5.113 1.00 89.75 95 ASP A C 1
ATOM 740 O O . ASP A 1 95 ? -8.442 -3.845 -4.083 1.00 89.75 95 ASP A O 1
ATOM 744 N N . ALA A 1 96 ? -9.045 -2.002 -5.232 1.00 87.88 96 ALA A N 1
ATOM 745 C CA . ALA A 1 96 ? -8.807 -1.074 -4.129 1.00 87.88 96 ALA A CA 1
ATOM 746 C C . ALA A 1 96 ? -9.752 -1.343 -2.939 1.00 87.88 96 ALA A C 1
ATOM 748 O O . ALA A 1 96 ? -9.300 -1.380 -1.799 1.00 87.88 96 ALA A O 1
ATOM 749 N N . MET A 1 97 ? -11.045 -1.608 -3.181 1.00 87.12 97 MET A N 1
ATOM 750 C CA . MET A 1 97 ? -11.995 -1.999 -2.121 1.00 87.12 97 MET A CA 1
ATOM 751 C C . MET A 1 97 ? -11.546 -3.278 -1.407 1.00 87.12 97 MET A C 1
ATOM 753 O O . MET A 1 97 ? -11.502 -3.320 -0.180 1.00 87.12 97 MET A O 1
ATOM 757 N N . ARG A 1 98 ? -11.132 -4.303 -2.165 1.00 88.38 98 ARG A N 1
ATOM 758 C CA . ARG A 1 98 ? -10.616 -5.561 -1.600 1.00 88.38 98 ARG A CA 1
ATOM 759 C C . ARG A 1 98 ? -9.383 -5.345 -0.729 1.00 88.38 98 ARG A C 1
ATOM 761 O O . ARG A 1 98 ? -9.256 -5.995 0.305 1.00 88.38 98 ARG A O 1
ATOM 768 N N . GLU A 1 99 ? -8.471 -4.468 -1.140 1.00 89.69 99 GLU A N 1
ATOM 769 C CA . GLU A 1 99 ? -7.301 -4.120 -0.334 1.00 89.69 99 GLU A CA 1
ATOM 770 C C . GLU A 1 99 ? -7.706 -3.443 0.978 1.00 89.69 99 GLU A C 1
ATOM 772 O O . GLU A 1 99 ? -7.234 -3.840 2.045 1.00 89.69 99 GLU A O 1
ATOM 777 N N . VAL A 1 100 ? -8.615 -2.467 0.917 1.00 88.38 100 VAL A N 1
ATOM 778 C CA . VAL A 1 100 ? -9.097 -1.777 2.116 1.00 88.38 100 VAL A CA 1
ATOM 779 C C . VAL A 1 100 ? -9.807 -2.753 3.050 1.00 88.38 100 VAL A C 1
ATOM 781 O O . VAL A 1 100 ? -9.494 -2.771 4.234 1.00 88.38 100 VAL A O 1
ATOM 784 N N . HIS A 1 101 ? -10.683 -3.630 2.557 1.00 88.00 101 HIS A N 1
ATOM 785 C CA . HIS A 1 101 ? -11.293 -4.682 3.385 1.00 88.00 101 HIS A CA 1
ATOM 786 C C . HIS A 1 101 ? -10.261 -5.589 4.046 1.00 88.00 101 HIS A C 1
ATOM 788 O O . HIS A 1 101 ? -10.412 -5.945 5.210 1.00 88.00 101 HIS A O 1
ATOM 794 N N . MET A 1 102 ? -9.208 -5.958 3.316 1.00 89.06 102 MET A N 1
ATOM 795 C CA . MET A 1 102 ? -8.164 -6.842 3.825 1.00 89.06 102 MET A CA 1
ATOM 796 C C . MET A 1 102 ? -7.337 -6.195 4.944 1.00 89.06 102 MET A C 1
ATOM 798 O O . MET A 1 102 ? -6.939 -6.895 5.870 1.00 89.06 102 MET A O 1
ATOM 802 N N . LEU A 1 103 ? -7.045 -4.894 4.851 1.00 88.56 103 LEU A N 1
ATOM 803 C CA . LEU A 1 103 ? -6.106 -4.222 5.755 1.00 88.56 103 LEU A CA 1
ATOM 804 C C . LEU A 1 103 ? -6.795 -3.355 6.807 1.00 88.56 103 LEU A C 1
ATOM 806 O O . LEU A 1 103 ? -6.413 -3.378 7.976 1.00 88.56 103 LEU A O 1
ATOM 810 N N . LEU A 1 104 ? -7.797 -2.577 6.407 1.00 88.81 104 LEU A N 1
ATOM 811 C CA . LEU A 1 104 ? -8.423 -1.576 7.259 1.00 88.81 104 LEU A CA 1
ATOM 812 C C . LEU A 1 104 ? -9.356 -2.213 8.291 1.00 88.81 104 LEU A C 1
ATOM 814 O O . LEU A 1 104 ? -9.265 -1.862 9.463 1.00 88.81 104 LEU A O 1
ATOM 818 N N . PHE A 1 105 ? -10.219 -3.155 7.891 1.00 88.75 105 PHE A N 1
ATOM 819 C CA . PHE A 1 105 ? -11.199 -3.746 8.814 1.00 88.75 105 PHE A CA 1
ATOM 820 C C . PHE A 1 105 ? -10.547 -4.526 9.963 1.00 88.75 105 PHE A C 1
ATOM 822 O O . PHE A 1 105 ? -10.835 -4.180 11.107 1.00 88.75 105 PHE A O 1
ATOM 829 N N . PRO A 1 106 ? -9.596 -5.455 9.726 1.00 90.56 106 PRO A N 1
ATOM 830 C CA . PRO A 1 106 ? -8.928 -6.143 10.832 1.00 90.56 106 PRO A CA 1
ATOM 831 C C . PRO A 1 106 ? -8.168 -5.181 11.750 1.00 90.56 106 PRO A C 1
ATOM 833 O O . PRO A 1 106 ? -8.180 -5.339 12.965 1.00 90.56 106 PRO A O 1
ATOM 836 N N . THR A 1 107 ? -7.550 -4.139 11.183 1.00 91.25 107 THR A N 1
ATOM 837 C CA . THR A 1 107 ? -6.838 -3.127 11.978 1.00 91.25 107 THR A CA 1
ATOM 838 C C . THR A 1 107 ? -7.792 -2.340 12.875 1.00 91.25 107 THR A C 1
ATOM 840 O O . THR A 1 107 ? -7.440 -2.010 14.006 1.00 91.25 107 THR A O 1
ATOM 843 N N . LEU A 1 108 ? -8.992 -2.018 12.387 1.00 90.75 108 LEU A N 1
ATOM 844 C CA . LEU A 1 108 ? -10.002 -1.321 13.177 1.00 90.75 108 LEU A CA 1
ATOM 845 C C . LEU A 1 108 ? -10.596 -2.229 14.260 1.00 90.75 108 LEU A C 1
ATOM 847 O O . LEU A 1 108 ? -10.767 -1.772 15.388 1.00 90.75 108 LEU A O 1
ATOM 851 N N . ASP A 1 109 ? -10.830 -3.508 13.962 1.00 90.94 109 ASP A N 1
ATOM 852 C CA . ASP A 1 109 ? -11.260 -4.494 14.959 1.00 90.94 109 ASP A CA 1
ATOM 853 C C . ASP A 1 109 ? -10.229 -4.619 16.093 1.00 90.94 109 ASP A C 1
ATOM 855 O O . ASP A 1 109 ? -10.577 -4.497 17.273 1.00 90.94 109 ASP A O 1
ATOM 859 N N . ASP A 1 110 ? -8.945 -4.754 15.746 1.00 91.31 110 ASP A N 1
ATOM 860 C CA . ASP A 1 110 ? -7.841 -4.778 16.710 1.00 91.31 110 ASP A CA 1
ATOM 861 C C . ASP A 1 110 ? -7.757 -3.465 17.508 1.00 91.31 110 ASP A C 1
ATOM 863 O O . ASP A 1 110 ? -7.484 -3.475 18.714 1.00 91.31 110 ASP A O 1
ATOM 867 N N . LEU A 1 111 ? -8.017 -2.319 16.864 1.00 91.00 111 LEU A N 1
ATOM 868 C CA . LEU A 1 111 ? -7.996 -1.005 17.510 1.00 91.00 111 LEU A CA 1
ATOM 869 C C . LEU A 1 111 ? -9.086 -0.903 18.569 1.00 91.00 111 LEU A C 1
ATOM 871 O O . LEU A 1 111 ? -8.809 -0.499 19.701 1.00 91.00 111 LEU A O 1
ATOM 875 N N . PHE A 1 112 ? -10.316 -1.278 18.228 1.00 90.94 112 PHE A N 1
ATOM 876 C CA . PHE A 1 112 ? -11.433 -1.251 19.166 1.00 90.94 112 PHE A CA 1
ATOM 877 C C . PHE A 1 112 ? -11.250 -2.268 20.289 1.00 90.94 112 PHE A C 1
ATOM 879 O O . PHE A 1 112 ? -11.507 -1.945 21.449 1.00 90.94 112 PHE A O 1
ATOM 886 N N . ALA A 1 113 ? -10.704 -3.449 19.991 1.00 90.56 113 ALA A N 1
ATOM 887 C CA . ALA A 1 113 ? -10.367 -4.438 21.010 1.00 90.56 113 ALA A CA 1
ATOM 888 C C . ALA A 1 113 ? -9.308 -3.914 21.999 1.00 90.56 113 ALA A C 1
ATOM 890 O O . ALA A 1 113 ? -9.460 -4.064 23.214 1.00 90.56 113 ALA A O 1
ATOM 891 N N . LYS A 1 114 ? -8.255 -3.256 21.497 1.00 90.88 114 LYS A N 1
ATOM 892 C CA . LYS A 1 114 ? -7.154 -2.718 22.312 1.00 90.88 114 LYS A CA 1
ATOM 893 C C . LYS A 1 114 ? -7.574 -1.498 23.135 1.00 90.88 114 LYS A C 1
ATOM 895 O O . LYS A 1 114 ? -7.209 -1.392 24.303 1.00 90.88 114 LYS A O 1
ATOM 900 N N . THR A 1 115 ? -8.345 -0.589 22.540 1.00 90.12 115 THR A N 1
A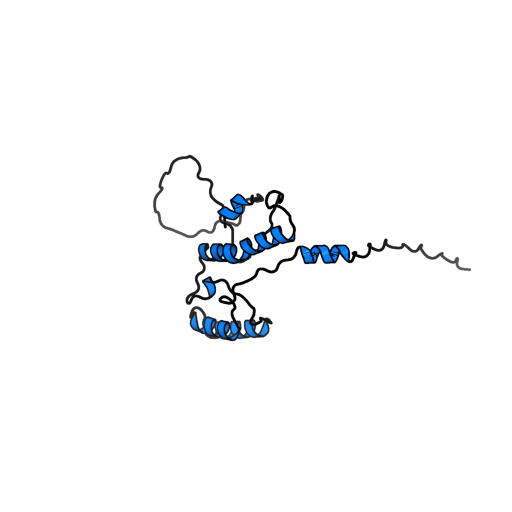TOM 901 C CA . THR A 1 115 ? -8.778 0.667 23.181 1.00 90.12 115 THR A CA 1
ATOM 902 C C . THR A 1 115 ? -10.027 0.510 24.044 1.00 90.12 115 THR A C 1
ATOM 904 O O . THR A 1 115 ? -10.288 1.362 24.890 1.00 90.12 115 THR A O 1
ATOM 907 N N . ARG A 1 116 ? -10.793 -0.575 23.854 1.00 89.44 116 ARG A N 1
ATOM 908 C CA . ARG A 1 116 ? -12.101 -0.826 24.485 1.00 89.44 116 ARG A CA 1
ATOM 909 C C . ARG A 1 116 ? -13.151 0.249 24.185 1.00 89.44 116 ARG A C 1
ATOM 911 O O . ARG A 1 116 ? -14.146 0.353 24.900 1.00 89.44 116 ARG A O 1
ATOM 918 N N . VAL A 1 117 ? -12.941 1.034 23.130 1.00 89.81 117 VAL A N 1
ATOM 919 C CA . VAL A 1 117 ? -13.934 1.972 22.601 1.00 89.81 117 VAL A CA 1
ATOM 920 C C . VAL A 1 117 ? -14.903 1.186 21.730 1.00 89.81 117 VAL A C 1
ATOM 922 O O . VAL A 1 117 ? -14.480 0.388 20.894 1.00 89.81 117 VAL A O 1
ATOM 925 N N . ARG A 1 118 ? -16.209 1.389 21.916 1.00 89.44 118 ARG A N 1
ATOM 926 C CA . ARG A 1 118 ? -17.195 0.754 21.039 1.00 89.44 118 ARG A CA 1
ATOM 927 C C . ARG A 1 118 ? -17.261 1.541 19.729 1.00 89.44 118 ARG A C 1
ATOM 929 O O . ARG A 1 118 ? -17.269 2.768 19.785 1.00 89.44 118 ARG A O 1
ATOM 936 N N . PRO A 1 119 ? -17.422 0.883 18.570 1.00 86.94 119 PRO A N 1
ATOM 937 C CA . PRO A 1 119 ? -17.589 1.585 17.295 1.00 86.94 119 PRO A CA 1
ATOM 938 C C . PRO A 1 119 ? -18.743 2.602 17.298 1.00 86.94 119 PRO A C 1
ATOM 940 O O . PRO A 1 119 ? -18.671 3.617 16.619 1.00 86.94 119 PRO A O 1
ATOM 943 N N . LEU A 1 120 ? -19.794 2.348 18.089 1.00 90.31 120 LEU A N 1
ATOM 944 C CA . LEU A 1 120 ? -20.948 3.244 18.252 1.00 90.31 120 LEU A CA 1
ATOM 945 C C . LEU A 1 120 ? -20.635 4.535 19.024 1.00 90.31 120 LEU A C 1
ATOM 947 O O . LEU A 1 120 ? -21.417 5.473 18.945 1.00 90.31 120 LEU A O 1
ATOM 951 N N . ASP A 1 121 ? -19.527 4.573 19.764 1.00 92.19 121 ASP A N 1
ATOM 952 C CA . ASP A 1 121 ? -19.088 5.747 20.524 1.00 92.19 121 ASP A CA 1
ATOM 953 C C . ASP A 1 121 ? -18.115 6.624 19.700 1.00 92.19 121 ASP A C 1
ATOM 955 O O . ASP A 1 121 ? -17.502 7.545 20.236 1.00 92.19 121 ASP A O 1
ATOM 959 N N . VAL A 1 122 ? -17.927 6.321 18.407 1.00 89.56 122 VAL A N 1
ATOM 960 C CA . VAL A 1 122 ? -17.058 7.068 17.486 1.00 89.56 122 VAL A CA 1
ATOM 961 C C . VAL A 1 122 ? -17.901 7.939 16.561 1.00 89.56 122 VAL A C 1
ATOM 963 O O . VAL A 1 122 ? -18.565 7.437 15.657 1.00 89.56 122 VAL A O 1
ATOM 966 N N . ASP A 1 123 ? -17.812 9.257 16.741 1.00 87.75 123 ASP A N 1
ATOM 967 C CA . ASP A 1 123 ? -18.575 10.222 15.937 1.00 87.75 123 ASP A CA 1
ATOM 968 C C . ASP A 1 123 ? -17.985 10.455 14.538 1.00 87.75 123 ASP A C 1
ATOM 970 O O . ASP A 1 123 ? -18.697 10.815 13.601 1.00 87.75 123 ASP A O 1
ATOM 974 N N . ALA A 1 124 ? -16.669 10.284 14.387 1.00 87.56 124 ALA A N 1
ATOM 975 C CA . ALA A 1 124 ? -15.970 10.555 13.138 1.00 87.56 124 ALA A CA 1
ATOM 976 C C . ALA A 1 124 ? -14.764 9.633 12.940 1.00 87.56 124 ALA A C 1
ATOM 978 O O . ALA A 1 124 ? -13.989 9.384 13.864 1.00 87.56 124 ALA A O 1
ATOM 979 N N . LEU A 1 125 ? -14.566 9.199 11.693 1.00 85.38 125 LEU A N 1
ATOM 980 C CA . LEU A 1 125 ? -13.383 8.469 11.255 1.00 85.38 125 LEU A CA 1
ATOM 981 C C . LEU A 1 125 ? -12.677 9.242 10.138 1.00 85.38 125 LEU A C 1
ATOM 983 O O . LEU A 1 125 ? -13.273 9.544 9.106 1.00 85.38 125 LEU A O 1
ATOM 987 N N . VAL A 1 126 ? -11.387 9.520 10.329 1.00 87.38 126 VAL A N 1
ATOM 988 C CA . VAL A 1 126 ? -10.528 10.138 9.312 1.00 87.38 126 VAL A CA 1
ATOM 989 C C . VAL A 1 126 ? -9.593 9.073 8.750 1.00 87.38 126 VAL A C 1
ATOM 991 O O . VAL A 1 126 ? -8.739 8.556 9.467 1.00 87.38 126 VAL A O 1
ATOM 994 N N . ILE A 1 127 ? -9.745 8.755 7.464 1.00 83.31 127 ILE A N 1
ATOM 995 C CA . ILE A 1 127 ? -8.881 7.811 6.744 1.00 83.31 127 ILE A CA 1
ATOM 996 C C . ILE A 1 127 ? -8.014 8.604 5.769 1.00 83.31 127 ILE A C 1
ATOM 998 O O . ILE A 1 127 ? -8.534 9.308 4.905 1.00 83.31 127 ILE A O 1
ATOM 1002 N N . ASN A 1 128 ? -6.695 8.458 5.878 1.00 86.62 128 ASN A N 1
ATOM 1003 C CA . ASN A 1 128 ? -5.764 8.929 4.858 1.00 86.62 128 ASN A CA 1
ATOM 1004 C C . ASN A 1 128 ? -5.388 7.753 3.951 1.00 86.62 128 ASN A C 1
ATOM 1006 O O . ASN A 1 128 ? -4.774 6.789 4.406 1.00 86.62 128 ASN A O 1
ATOM 1010 N N . CYS A 1 129 ? -5.771 7.823 2.681 1.00 81.25 129 CYS A N 1
ATOM 1011 C CA . CYS A 1 129 ? -5.444 6.817 1.682 1.00 81.25 129 CYS A CA 1
ATOM 1012 C C . CYS A 1 129 ? -5.225 7.489 0.321 1.00 81.25 129 CYS A C 1
ATOM 1014 O O . CYS A 1 129 ? -5.898 8.460 -0.016 1.00 81.25 129 CYS A O 1
ATOM 1016 N N . SER A 1 130 ? -4.263 6.984 -0.451 1.00 79.19 130 SER A N 1
ATOM 1017 C CA . SER A 1 130 ? -3.954 7.468 -1.806 1.00 79.19 130 SER A CA 1
ATOM 1018 C C . SER A 1 130 ? -4.360 6.479 -2.904 1.00 79.19 130 SER A C 1
ATOM 1020 O O . SER A 1 130 ? -4.563 6.888 -4.042 1.00 79.19 130 SER A O 1
ATOM 1022 N N . GLY A 1 131 ? -4.505 5.191 -2.571 1.00 71.25 131 GLY A N 1
ATOM 1023 C CA . GLY A 1 131 ? -4.898 4.125 -3.506 1.00 71.25 131 GLY A CA 1
ATOM 1024 C C . GLY A 1 131 ? -6.401 3.831 -3.555 1.00 71.25 131 GLY A C 1
ATOM 1025 O O . GLY A 1 131 ? -6.836 2.996 -4.343 1.00 71.25 131 GLY A O 1
ATOM 1026 N N . PHE A 1 132 ? -7.205 4.499 -2.726 1.00 75.75 132 PHE A N 1
ATOM 1027 C CA . PHE A 1 132 ? -8.637 4.251 -2.596 1.00 75.75 132 PHE A CA 1
ATOM 1028 C C . PHE A 1 132 ? -9.407 5.567 -2.5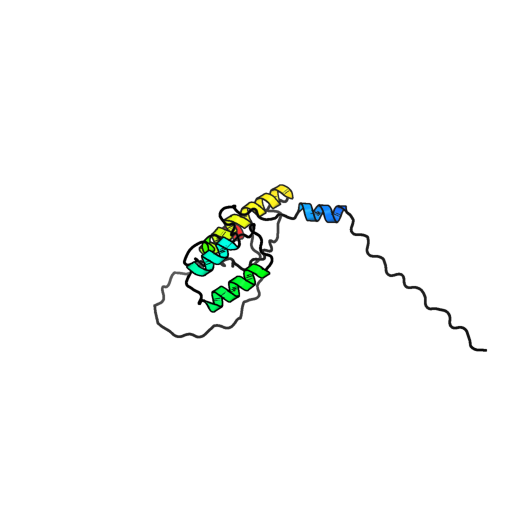00 1.00 75.75 132 PHE A C 1
ATOM 1030 O O . PHE A 1 132 ? -8.991 6.495 -1.814 1.00 75.75 132 PHE A O 1
ATOM 1037 N N . ALA A 1 133 ? -10.560 5.623 -3.164 1.00 71.38 133 ALA A N 1
ATOM 1038 C CA . ALA A 1 133 ? -11.549 6.673 -2.977 1.00 71.38 133 ALA A CA 1
ATOM 1039 C C . ALA A 1 133 ? -12.904 6.004 -2.703 1.00 71.38 133 ALA A C 1
ATOM 1041 O O . ALA A 1 133 ? -13.351 5.212 -3.542 1.00 71.38 133 ALA A O 1
ATOM 1042 N N . PRO A 1 134 ? -13.570 6.284 -1.569 1.00 67.75 134 PRO A N 1
ATOM 1043 C CA . PRO A 1 134 ? -14.900 5.755 -1.304 1.00 67.75 134 PRO A CA 1
ATOM 1044 C C . PRO A 1 134 ? -15.852 6.152 -2.429 1.00 67.75 134 PRO A C 1
ATOM 1046 O O . PRO A 1 134 ? -15.885 7.311 -2.852 1.00 67.75 134 PRO A O 1
ATOM 1049 N N . ARG A 1 135 ? -16.646 5.201 -2.924 1.00 65.62 135 ARG A N 1
ATOM 1050 C CA . ARG A 1 135 ? -17.723 5.563 -3.843 1.00 65.62 135 ARG A CA 1
ATOM 1051 C C . ARG A 1 135 ? -18.856 6.175 -3.039 1.00 65.62 135 ARG A C 1
ATOM 1053 O O . ARG A 1 135 ? -19.458 5.511 -2.200 1.00 65.62 135 ARG A O 1
ATOM 1060 N N . LEU A 1 136 ? -19.179 7.428 -3.349 1.00 51.62 136 LEU A N 1
ATOM 1061 C CA . LEU A 1 136 ? -20.450 8.013 -2.947 1.00 51.62 136 LEU A CA 1
ATOM 1062 C C . LEU A 1 136 ? -21.565 7.160 -3.552 1.00 51.62 136 LEU A C 1
ATOM 1064 O O . LEU A 1 136 ? -21.695 7.067 -4.774 1.00 51.62 136 LEU A O 1
ATOM 1068 N N . ARG A 1 137 ? -22.372 6.518 -2.705 1.00 50.16 137 ARG A N 1
ATOM 1069 C CA . ARG A 1 137 ? -23.629 5.945 -3.177 1.00 50.16 137 ARG A CA 1
ATOM 1070 C C . ARG A 1 137 ? -24.523 7.092 -3.619 1.00 50.16 137 ARG A C 1
ATOM 1072 O O . ARG A 1 137 ? -24.946 7.903 -2.800 1.00 50.16 137 ARG A O 1
ATOM 1079 N N . CYS A 1 138 ? -24.876 7.121 -4.899 1.00 41.47 138 CYS A N 1
ATOM 1080 C CA . CYS A 1 138 ? -26.068 7.840 -5.313 1.00 41.47 138 CYS A CA 1
ATOM 1081 C C . CYS A 1 138 ? -27.255 7.164 -4.625 1.00 41.47 138 CYS A C 1
ATOM 1083 O O . CYS A 1 138 ? -27.579 6.012 -4.921 1.00 41.47 138 CYS A O 1
ATOM 1085 N N . ARG A 1 139 ? -27.884 7.862 -3.677 1.00 35.69 139 ARG A N 1
ATOM 1086 C CA . ARG A 1 139 ? -29.194 7.468 -3.163 1.00 35.69 139 ARG A CA 1
ATOM 1087 C C . ARG A 1 139 ? -30.116 7.358 -4.382 1.00 35.69 139 ARG A C 1
ATOM 1089 O O . ARG A 1 139 ? -30.242 8.360 -5.087 1.00 35.69 139 ARG A O 1
ATOM 1096 N N . PRO A 1 140 ? -30.714 6.190 -4.682 1.00 38.59 140 PRO A N 1
ATOM 1097 C CA . PRO A 1 140 ? -31.677 6.115 -5.766 1.00 38.59 140 PRO A CA 1
ATOM 1098 C C . PRO A 1 140 ? -32.792 7.105 -5.431 1.00 38.59 140 PRO A C 1
ATOM 1100 O O . PRO A 1 140 ? -33.469 6.965 -4.409 1.00 38.59 140 PRO A O 1
ATOM 1103 N N . SER A 1 141 ? -32.929 8.159 -6.238 1.00 39.00 141 SER A N 1
ATOM 1104 C CA . SER A 1 141 ? -34.119 8.987 -6.174 1.00 39.00 141 SER A CA 1
ATOM 1105 C C . SER A 1 141 ? -35.283 8.077 -6.536 1.00 39.00 141 SER A C 1
ATOM 1107 O O . SER A 1 141 ? -35.232 7.312 -7.500 1.00 39.00 141 SER A O 1
ATOM 1109 N N . SER A 1 142 ? -36.347 8.126 -5.749 1.00 43.97 142 SER A N 1
ATOM 1110 C CA . SER A 1 142 ? -37.587 7.396 -6.001 1.00 43.97 142 SER A CA 1
ATOM 1111 C C . SER A 1 142 ? -38.362 7.948 -7.210 1.00 43.97 142 SER A C 1
ATOM 1113 O O . SER A 1 142 ? -39.587 7.934 -7.218 1.00 43.97 142 SER A O 1
ATOM 1115 N N . SER A 1 143 ? -37.677 8.450 -8.238 1.00 42.34 143 SER A N 1
ATOM 1116 C CA . SER A 1 143 ? -38.275 8.961 -9.465 1.00 42.34 143 SER A CA 1
ATOM 1117 C C . SER A 1 143 ? -37.719 8.186 -10.655 1.00 42.34 143 SER A C 1
ATOM 1119 O O . SER A 1 143 ? -36.650 8.502 -11.168 1.00 42.34 143 SER A O 1
ATOM 1121 N N . THR A 1 144 ? -38.470 7.156 -11.046 1.00 36.41 144 THR A N 1
ATOM 1122 C CA . THR A 1 144 ? -38.626 6.656 -12.424 1.00 36.41 144 THR A CA 1
ATOM 1123 C C . THR A 1 144 ? -37.380 6.630 -13.310 1.00 36.41 144 THR A C 1
ATOM 1125 O O . THR A 1 144 ? -36.948 7.642 -13.858 1.00 36.41 144 THR A O 1
ATOM 1128 N N . ALA A 1 145 ? -36.910 5.408 -13.568 1.00 42.16 145 ALA A N 1
ATOM 1129 C CA . ALA A 1 145 ? -36.084 5.078 -14.717 1.00 42.16 145 ALA A CA 1
ATOM 1130 C C . ALA A 1 145 ? -36.664 5.703 -15.998 1.00 42.16 145 ALA A C 1
ATOM 1132 O O . ALA A 1 145 ? -37.733 5.316 -16.461 1.00 42.16 145 ALA A O 1
ATOM 1133 N N . THR A 1 146 ? -35.939 6.654 -16.580 1.00 30.88 146 THR A N 1
ATOM 1134 C CA . THR A 1 146 ? -36.040 6.955 -18.007 1.00 30.88 146 THR A CA 1
ATOM 1135 C C . THR A 1 146 ? -34.655 6.747 -18.586 1.00 30.88 146 THR A C 1
ATOM 1137 O O . THR A 1 146 ? -33.727 7.508 -18.319 1.00 30.88 146 THR A O 1
ATOM 1140 N N . ALA A 1 147 ? -34.510 5.652 -19.328 1.00 41.66 147 ALA A N 1
ATOM 1141 C CA . ALA A 1 147 ? -33.369 5.422 -20.190 1.00 41.66 147 ALA A CA 1
ATOM 1142 C C . ALA A 1 147 ? -33.267 6.583 -21.189 1.00 41.66 147 ALA A C 1
ATOM 1144 O O . ALA A 1 147 ? -34.250 6.896 -21.858 1.00 41.66 147 ALA A O 1
ATOM 1145 N N . CYS A 1 148 ? -32.095 7.204 -21.310 1.00 29.23 148 CYS A N 1
ATOM 1146 C CA . CYS A 1 148 ? -31.829 8.147 -22.389 1.00 29.23 148 CYS A CA 1
ATOM 1147 C C . CYS A 1 148 ? -30.522 7.773 -23.093 1.00 29.23 148 CYS A C 1
ATOM 1149 O O . CYS A 1 148 ? -29.435 7.995 -22.572 1.00 29.23 148 CYS A O 1
ATOM 1151 N N . GLY A 1 149 ? -30.699 7.118 -24.243 1.00 29.84 149 GLY A N 1
ATOM 1152 C CA . GLY A 1 149 ? -29.994 7.367 -25.501 1.00 29.84 149 GLY A CA 1
ATOM 1153 C C . GLY A 1 149 ? -28.469 7.467 -25.506 1.00 29.84 149 GLY A C 1
ATOM 1154 O O . GLY A 1 149 ? -27.884 8.464 -25.101 1.00 29.84 149 GLY A O 1
ATOM 1155 N N . THR A 1 150 ? -27.844 6.489 -26.156 1.00 36.47 150 THR A N 1
ATOM 1156 C CA . THR A 1 150 ? -26.565 6.634 -26.861 1.00 36.47 150 THR A CA 1
ATOM 1157 C C . THR A 1 150 ? -26.559 7.845 -27.801 1.00 36.47 150 THR A C 1
ATOM 1159 O O . THR A 1 150 ? -27.315 7.848 -28.769 1.00 36.47 150 THR A O 1
ATOM 1162 N N . THR A 1 151 ? -25.628 8.784 -27.606 1.00 30.70 151 THR A N 1
ATOM 1163 C CA . THR A 1 151 ? -25.044 9.600 -28.687 1.00 30.70 151 THR A CA 1
ATOM 1164 C C . THR A 1 151 ? -23.580 9.931 -28.390 1.00 30.70 151 THR A C 1
ATOM 1166 O O . THR A 1 151 ? -23.188 10.189 -27.256 1.00 30.70 151 THR A O 1
ATOM 1169 N N . SER A 1 152 ? -22.781 9.870 -29.447 1.00 38.00 152 SER A N 1
ATOM 1170 C CA . SER A 1 152 ? -21.326 9.956 -29.553 1.00 38.00 152 SER A CA 1
ATOM 1171 C C . SER A 1 152 ? -20.734 11.380 -29.480 1.00 38.00 152 SER A C 1
ATOM 1173 O O . SER A 1 152 ? -21.135 12.222 -30.276 1.00 38.00 152 SER A O 1
ATOM 1175 N N . GLY A 1 153 ? -19.688 11.560 -28.649 1.00 29.28 153 GLY A N 1
ATOM 1176 C CA . GLY A 1 153 ? -18.586 12.559 -28.729 1.00 29.28 153 GLY A CA 1
ATOM 1177 C C . GLY A 1 153 ? -18.903 14.053 -28.479 1.00 29.28 153 GLY A C 1
ATOM 1178 O O . GLY A 1 153 ? -20.073 14.420 -28.462 1.00 29.28 153 GLY A O 1
ATOM 1179 N N . PRO A 1 154 ? -17.893 14.955 -28.359 1.00 34.53 154 PRO A N 1
ATOM 1180 C CA . PRO A 1 154 ? -16.473 14.791 -28.020 1.00 34.53 154 PRO A CA 1
ATOM 1181 C C . PRO A 1 154 ? -16.100 15.431 -26.655 1.00 34.53 154 PRO A C 1
ATOM 1183 O O . PRO A 1 154 ? -16.914 16.036 -25.966 1.00 34.53 154 PRO A O 1
ATOM 1186 N N . SER A 1 155 ? -14.833 15.273 -26.266 1.00 45.00 155 SER A N 1
ATOM 1187 C CA . SER A 1 155 ? -14.216 15.742 -25.023 1.00 45.00 155 SER A CA 1
ATOM 1188 C C . SER A 1 155 ? -14.407 17.236 -24.722 1.00 45.00 155 SER A C 1
ATOM 1190 O O . SER A 1 155 ? -13.891 18.087 -25.445 1.00 45.00 155 SER A O 1
ATOM 1192 N N . THR A 1 156 ? -14.979 17.537 -23.560 1.00 29.97 156 THR A N 1
ATOM 1193 C CA . THR A 1 156 ? -14.685 18.757 -22.797 1.00 29.97 156 THR A CA 1
ATOM 1194 C C . THR A 1 156 ? -14.677 18.404 -21.315 1.00 29.97 156 THR A C 1
ATOM 1196 O O . THR A 1 156 ? -15.693 17.969 -20.773 1.00 29.97 156 THR A O 1
ATOM 1199 N N . SER A 1 157 ? -13.516 18.551 -20.674 1.00 38.78 157 SER A N 1
ATOM 1200 C CA . SER A 1 157 ? -13.339 18.404 -19.227 1.00 38.78 157 SER A CA 1
ATOM 1201 C C . SER A 1 157 ? -14.317 19.296 -18.460 1.00 38.78 157 SER A C 1
ATOM 1203 O O . SER A 1 157 ? -14.357 20.497 -18.740 1.00 38.78 157 SER A O 1
ATOM 1205 N N . PRO A 1 158 ? -15.042 18.793 -17.447 1.00 37.12 1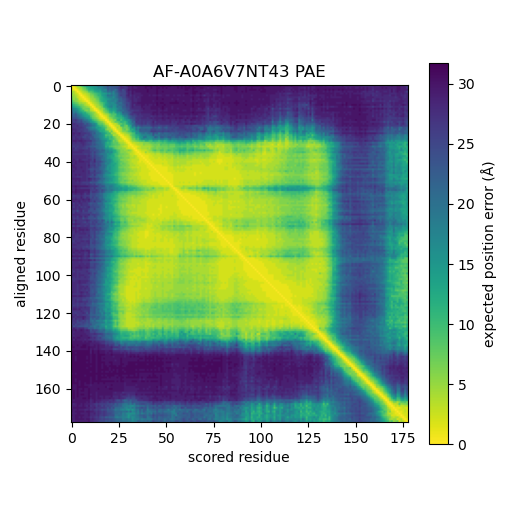58 PRO A N 1
ATOM 1206 C CA . PRO A 1 158 ? -15.674 19.665 -16.479 1.00 37.12 158 PRO A CA 1
ATOM 1207 C C . PRO A 1 158 ? -14.642 20.073 -15.432 1.00 37.12 158 PRO A C 1
ATOM 1209 O O . PRO A 1 158 ? -13.878 19.262 -14.908 1.00 37.12 158 PRO A O 1
ATOM 1212 N N . ALA A 1 159 ? -14.631 21.373 -15.176 1.00 29.41 159 ALA A N 1
ATOM 1213 C CA . ALA A 1 159 ? -13.836 22.057 -14.184 1.00 29.41 159 ALA A CA 1
ATOM 1214 C C . ALA A 1 159 ? -13.931 21.410 -12.793 1.00 29.41 159 ALA A C 1
ATOM 1216 O O . ALA A 1 159 ? -14.982 20.920 -12.379 1.00 29.41 159 ALA A O 1
ATOM 1217 N N . TRP A 1 160 ? -12.823 21.487 -12.053 1.00 27.55 160 TRP A N 1
ATOM 1218 C CA . TRP A 1 160 ?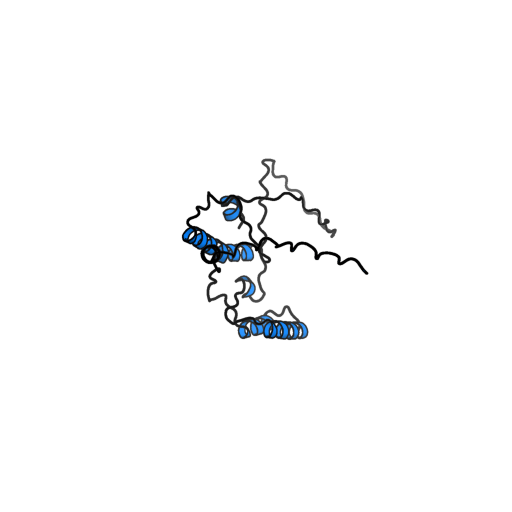 -12.747 21.234 -10.617 1.00 27.55 160 TRP A CA 1
ATOM 1219 C C . TRP A 1 160 ? -13.646 22.218 -9.856 1.00 27.55 160 TRP A C 1
ATOM 1221 O O . TRP A 1 160 ? -13.202 23.253 -9.371 1.00 27.55 160 TRP A O 1
ATOM 1231 N N . GLY A 1 161 ? -14.931 21.896 -9.775 1.00 30.75 161 GLY A N 1
ATOM 1232 C CA . GLY A 1 161 ? -15.906 22.523 -8.895 1.00 30.75 161 GLY A CA 1
ATOM 1233 C C . GLY A 1 161 ? -16.518 21.445 -8.016 1.00 30.75 161 GLY A C 1
ATOM 1234 O O . GLY A 1 161 ? -17.650 21.034 -8.243 1.00 30.75 161 GLY A O 1
ATOM 1235 N N . ALA A 1 162 ? -15.753 20.928 -7.055 1.00 31.67 162 ALA A N 1
ATOM 1236 C CA . ALA A 1 162 ? -16.308 20.037 -6.044 1.00 31.67 162 ALA A CA 1
ATOM 1237 C C . ALA A 1 162 ? -17.161 20.868 -5.065 1.00 31.67 162 ALA A C 1
ATOM 1239 O O . ALA A 1 162 ? -16.654 21.863 -4.532 1.00 31.67 162 ALA A O 1
ATOM 1240 N N . PRO A 1 163 ? -18.423 20.491 -4.790 1.00 31.88 163 PRO A N 1
ATOM 1241 C CA . PRO A 1 163 ? -19.174 21.072 -3.691 1.00 31.88 163 PRO A CA 1
ATOM 1242 C C . PRO A 1 163 ? -18.453 20.736 -2.387 1.00 31.88 163 PRO A C 1
ATOM 1244 O O . PRO A 1 163 ? -18.163 19.577 -2.089 1.00 31.88 163 PRO A O 1
ATOM 1247 N N . ARG A 1 164 ? -18.133 21.773 -1.618 1.00 36.25 164 ARG A N 1
ATOM 1248 C CA . ARG A 1 164 ? -17.570 21.662 -0.277 1.00 36.25 164 ARG A CA 1
ATOM 1249 C C . ARG A 1 164 ? -18.700 21.310 0.691 1.00 36.25 164 ARG A C 1
ATOM 1251 O O . ARG A 1 164 ? -19.184 22.179 1.401 1.00 36.25 164 ARG A O 1
ATOM 1258 N N . GLU A 1 165 ? -19.101 20.047 0.727 1.00 34.34 165 GLU A N 1
ATOM 1259 C CA . GLU A 1 165 ? -19.837 19.492 1.863 1.00 34.34 165 GLU A CA 1
ATOM 1260 C C . GLU A 1 165 ? -19.052 18.313 2.425 1.00 34.34 165 GLU A C 1
ATOM 1262 O O . GLU A 1 165 ? -18.748 17.338 1.740 1.00 34.34 165 GLU A O 1
ATOM 1267 N N . SER A 1 166 ? -18.655 18.450 3.689 1.00 36.84 166 SER A N 1
ATOM 1268 C CA . SER A 1 166 ? -18.020 17.399 4.467 1.00 36.84 166 SER A CA 1
ATOM 1269 C C . SER A 1 166 ? -19.003 16.243 4.625 1.00 36.84 166 SER A C 1
ATOM 1271 O O . SER A 1 166 ? -19.900 16.299 5.465 1.00 36.84 166 SER A O 1
ATOM 1273 N N . SER A 1 167 ? -18.852 15.191 3.829 1.00 42.12 167 SER A N 1
ATOM 1274 C CA . SER A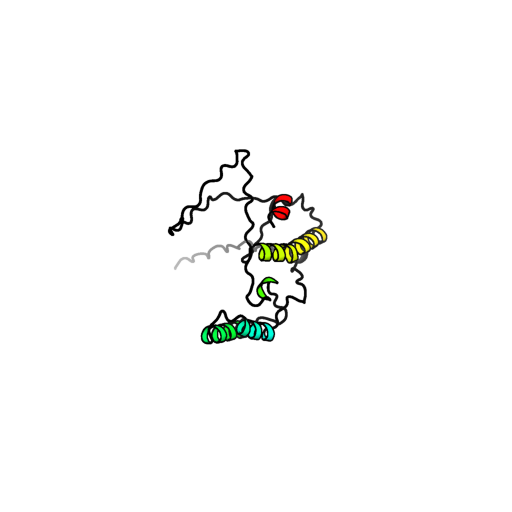 1 167 ? -19.583 13.949 4.057 1.00 42.12 167 SER A CA 1
ATOM 1275 C C . SER A 1 167 ? -18.955 13.238 5.258 1.00 42.12 167 SER A C 1
ATOM 1277 O O . SER A 1 167 ? -17.943 12.548 5.121 1.00 42.12 167 SER A O 1
ATOM 1279 N N . ALA A 1 168 ? -19.516 13.463 6.446 1.00 38.03 168 ALA A N 1
ATOM 1280 C CA . ALA A 1 168 ? -19.296 12.599 7.595 1.00 38.03 168 ALA A CA 1
ATOM 1281 C C . ALA A 1 168 ? -19.993 11.261 7.313 1.00 38.03 168 ALA A C 1
ATOM 1283 O O . ALA A 1 168 ? -21.176 11.241 6.980 1.00 38.03 168 ALA A O 1
ATOM 1284 N N . TRP A 1 169 ? -19.248 10.163 7.392 1.00 42.81 169 TRP A N 1
ATOM 1285 C CA . TRP A 1 169 ? -19.762 8.818 7.143 1.00 42.81 169 TRP A CA 1
ATOM 1286 C C . TRP A 1 169 ? -20.013 8.118 8.470 1.00 42.81 169 TRP A C 1
ATOM 1288 O O . TRP A 1 169 ? -19.141 8.114 9.338 1.00 42.81 169 TRP A O 1
ATOM 1298 N N . THR A 1 170 ? -21.174 7.485 8.616 1.00 47.62 170 THR A N 1
ATOM 1299 C CA . THR A 1 170 ? -21.410 6.583 9.750 1.00 47.62 170 THR A CA 1
ATOM 1300 C C . THR A 1 170 ? -20.699 5.244 9.530 1.00 47.62 170 THR A C 1
ATOM 1302 O O . THR A 1 170 ? -20.455 4.834 8.394 1.00 47.62 170 THR A O 1
ATOM 1305 N N . TRP A 1 171 ? -20.380 4.522 10.610 1.00 43.97 171 TRP A N 1
ATOM 1306 C CA . TRP A 1 171 ? -19.711 3.215 10.537 1.00 43.97 171 TRP A CA 1
ATOM 1307 C C . TRP A 1 171 ? -20.406 2.199 9.603 1.00 43.97 171 TRP A C 1
ATOM 1309 O O . TRP A 1 171 ? -19.725 1.585 8.782 1.00 43.97 171 TRP A O 1
ATOM 1319 N N . PRO A 1 172 ? -21.749 2.058 9.613 1.00 44.47 172 PRO A N 1
ATOM 1320 C CA . PRO A 1 172 ? -22.441 1.175 8.673 1.00 44.47 172 PRO A CA 1
ATOM 1321 C C . PRO A 1 172 ? -22.356 1.656 7.220 1.00 44.47 172 PRO A C 1
ATOM 1323 O O . PRO A 1 172 ? -22.300 0.840 6.301 1.00 44.47 172 PRO A O 1
ATOM 1326 N N . GLU A 1 173 ? -22.344 2.972 6.988 1.00 45.47 173 GLU A N 1
ATOM 1327 C CA . GLU A 1 173 ? -22.203 3.526 5.642 1.00 45.47 173 GLU A CA 1
ATOM 1328 C C . GLU A 1 173 ? -20.791 3.345 5.105 1.00 45.47 173 GLU A C 1
ATOM 1330 O O . GLU A 1 173 ? -20.646 2.989 3.942 1.00 45.47 173 GLU A O 1
ATOM 1335 N N . LEU A 1 174 ? -19.773 3.495 5.951 1.00 53.97 174 LEU A N 1
ATOM 1336 C CA . LEU A 1 174 ? -18.392 3.175 5.620 1.00 53.97 174 LEU A CA 1
ATOM 1337 C C . LEU A 1 174 ? -18.232 1.684 5.293 1.00 53.97 174 LEU A C 1
ATOM 1339 O O . LEU A 1 174 ? -17.733 1.358 4.222 1.00 53.97 174 LEU A O 1
ATOM 1343 N N . CYS A 1 175 ? -18.720 0.784 6.156 1.00 48.62 175 CYS A N 1
ATOM 1344 C CA . CYS A 1 175 ? -18.677 -0.668 5.927 1.00 48.62 175 CYS A CA 1
ATOM 1345 C C . CYS A 1 175 ? -19.389 -1.110 4.646 1.00 48.62 175 CYS A C 1
ATOM 1347 O O . CYS A 1 175 ? -19.182 -2.221 4.176 1.00 48.62 175 CYS A O 1
ATOM 1349 N N . SER A 1 176 ? -20.285 -0.274 4.134 1.00 45.38 176 SER A N 1
ATOM 1350 C CA . SER A 1 176 ? -21.089 -0.579 2.965 1.00 45.38 176 SER A CA 1
ATOM 1351 C C . SER A 1 176 ? -20.648 0.221 1.726 1.00 45.38 176 SER A C 1
ATOM 1353 O O . SER A 1 176 ? -21.056 -0.122 0.618 1.00 45.38 176 SER A O 1
ATOM 1355 N N . ALA A 1 177 ? -19.843 1.276 1.891 1.00 48.34 177 ALA A N 1
ATOM 1356 C CA . ALA A 1 177 ? -19.219 2.061 0.821 1.00 48.34 177 ALA A CA 1
ATOM 1357 C C . ALA A 1 177 ? -17.792 1.589 0.479 1.00 48.34 177 ALA A C 1
ATOM 1359 O O . ALA A 1 177 ? -17.320 1.854 -0.631 1.00 48.34 177 ALA A O 1
ATOM 1360 N N . ILE A 1 178 ? -17.126 0.909 1.417 1.00 45.72 178 ILE A N 1
ATOM 1361 C CA . ILE A 1 178 ? -15.927 0.084 1.211 1.00 45.72 178 ILE A CA 1
ATOM 1362 C C . ILE A 1 178 ? -16.381 -1.333 0.899 1.00 45.72 178 ILE A C 1
ATOM 1364 O O . ILE A 1 178 ? -15.758 -1.964 0.026 1.00 45.72 178 ILE A O 1
#